Protein AF-0000000083254085 (afdb_homodimer)

Foldseek 3Di:
DLLLLLLVQAVHWDWLVRSVVVCVVPLVVQDDDDSVRSVVSVVVCVVVQQKDWDWDQDPNDIITTMHGDPNVVVVNLVLLQDAADLPSLRSSLVSSVVSLVVDPDLVSSLNSLVSSLVSLVVVLVVLVVVLVVLVPDDDDPVCPVVSVVVSVVSVVVNVVSVVVNVVSVVVSVVSVVVVVD/DLLLLQLVQAVHWDWLVRSVVVCVVPLVVQDDDDSVRSVVSVVVCVVVQQKDWDWDQDPNDIITTMHGDPNVVVVNLVLLQDAADLPSLRSSLVSSVVSLVVDPDLVSSLNSLVSSLVSLVVVLVVLVVVLVVLVPDDDDDVCVVVSVVVSVVSVVVNVVSVVVNVVSVVVSVVSVVVVVD

Solvent-accessible surface area (backbone atoms only — not comparable to full-atom values): 19563 Å² total; per-residue (Å²): 108,54,60,58,52,48,52,50,25,70,75,40,68,33,32,71,67,51,47,54,50,50,35,66,74,55,44,46,80,58,43,88,78,50,72,69,56,51,52,51,36,53,51,51,34,41,75,71,49,23,33,47,70,45,81,41,78,52,94,87,36,82,39,54,38,31,33,58,32,73,58,26,49,51,50,44,57,50,56,56,68,47,82,74,55,85,71,65,43,67,42,51,48,46,51,46,41,35,48,42,34,75,54,74,58,68,66,57,48,47,52,39,49,50,46,44,42,50,50,43,47,52,53,38,52,54,52,51,53,50,53,57,55,52,72,68,53,85,67,58,78,94,40,41,50,33,50,51,26,41,51,48,40,49,50,48,53,50,49,54,36,49,49,51,35,53,54,51,50,49,52,48,51,52,54,57,51,61,72,71,105,107,56,59,59,52,48,51,49,24,70,77,39,68,32,32,73,68,52,46,54,52,50,35,66,73,54,43,45,81,61,44,88,79,51,71,68,56,52,52,52,34,52,51,50,34,41,75,71,49,23,33,46,68,45,82,39,76,53,94,88,35,80,39,54,38,31,33,59,32,73,57,26,50,52,50,44,58,50,56,57,68,49,81,74,56,87,70,65,41,67,40,51,46,47,52,46,42,35,49,42,33,74,55,77,58,68,66,57,48,47,52,37,49,50,46,45,39,49,49,42,48,52,52,39,50,54,50,51,54,50,52,58,55,53,73,67,53,84,66,58,78,94,39,40,49,32,49,51,25,39,50,49,41,49,51,49,53,49,50,54,36,49,49,51,36,52,51,52,51,50,52,47,51,52,55,57,50,58,69,72,98

Structure (mmCIF, N/CA/C/O backbone):
data_AF-0000000083254085-model_v1
#
loop_
_entity.id
_entity.type
_entity.pdbx_description
1 polymer 'DNA-binding PadR family transcriptional regulator'
#
loop_
_atom_site.group_PDB
_atom_site.id
_atom_site.type_symbol
_atom_site.label_atom_id
_atom_site.label_alt_id
_atom_site.label_comp_id
_atom_site.label_asym_id
_atom_site.label_entity_id
_atom_site.label_seq_id
_atom_site.pdbx_PDB_ins_code
_atom_site.Cartn_x
_atom_site.Cartn_y
_atom_site.Cartn_z
_atom_site.occupancy
_atom_site.B_iso_or_equiv
_atom_site.auth_seq_id
_atom_site.auth_comp_id
_atom_site.auth_asym_id
_atom_site.auth_atom_id
_atom_site.pdbx_PDB_model_num
ATOM 1 N N . MET A 1 1 ? 1.037 -4.504 -13.227 1 82.19 1 MET A N 1
ATOM 2 C CA . MET A 1 1 ? -0.196 -5.203 -13.57 1 82.19 1 MET A CA 1
ATOM 3 C C . MET A 1 1 ? 0.065 -6.285 -14.617 1 82.19 1 MET A C 1
ATOM 5 O O . MET A 1 1 ? -0.365 -7.43 -14.461 1 82.19 1 MET A O 1
ATOM 9 N N . GLU A 1 2 ? 0.892 -5.938 -15.594 1 92.06 2 GLU A N 1
ATOM 10 C CA . GLU A 1 2 ? 1.093 -6.852 -16.719 1 92.06 2 GLU A CA 1
ATOM 11 C C . GLU A 1 2 ? 1.749 -8.148 -16.266 1 92.06 2 GLU A C 1
ATOM 13 O O . GLU A 1 2 ? 1.356 -9.234 -16.688 1 92.06 2 GLU A O 1
ATOM 18 N N . PHE A 1 3 ? 2.664 -8.008 -15.43 1 93.38 3 PHE A N 1
ATOM 19 C CA . PHE A 1 3 ? 3.414 -9.195 -15.031 1 93.38 3 PHE A CA 1
ATOM 20 C C . PHE A 1 3 ? 2.611 -10.039 -14.055 1 93.38 3 PHE A C 1
ATOM 22 O O . PHE A 1 3 ? 2.777 -11.266 -14 1 93.38 3 PHE A O 1
ATOM 29 N N . VAL A 1 4 ? 1.756 -9.414 -13.344 1 94.06 4 VAL A N 1
ATOM 30 C CA . VAL A 1 4 ? 0.851 -10.172 -12.492 1 94.06 4 VAL A CA 1
ATOM 31 C C . VAL A 1 4 ? -0.142 -10.945 -13.352 1 94.06 4 VAL A C 1
ATOM 33 O O . VAL A 1 4 ? -0.417 -12.125 -13.094 1 94.06 4 VAL A O 1
ATOM 36 N N . VAL A 1 5 ? -0.592 -10.281 -14.328 1 94.81 5 VAL A N 1
ATOM 37 C CA . VAL A 1 5 ? -1.488 -10.945 -15.273 1 94.81 5 VAL A CA 1
ATOM 38 C C . VAL A 1 5 ? -0.772 -12.133 -15.922 1 94.81 5 VAL A C 1
ATOM 40 O O . VAL A 1 5 ? -1.321 -13.234 -15.992 1 94.81 5 VAL A O 1
ATOM 43 N N . LEU A 1 6 ? 0.424 -11.906 -16.391 1 96.38 6 LEU A N 1
ATOM 44 C CA . LEU A 1 6 ? 1.208 -12.969 -17 1 96.38 6 LEU A CA 1
ATOM 45 C C . LEU A 1 6 ? 1.412 -14.133 -16.031 1 96.38 6 LEU A C 1
ATOM 47 O O . LEU A 1 6 ? 1.309 -15.297 -16.422 1 96.38 6 LEU A O 1
ATOM 51 N N . GLY A 1 7 ? 1.739 -13.773 -14.805 1 95.19 7 GLY A N 1
ATOM 52 C CA . GLY A 1 7 ? 1.914 -14.805 -13.797 1 95.19 7 GLY A CA 1
ATOM 53 C C . GLY A 1 7 ? 0.688 -15.68 -13.625 1 95.19 7 GLY A C 1
ATOM 54 O O . GLY A 1 7 ? 0.802 -16.906 -13.539 1 95.19 7 GLY A O 1
ATOM 55 N N . LEU A 1 8 ? -0.467 -15.086 -13.625 1 93.44 8 LEU A N 1
ATOM 56 C CA . LEU A 1 8 ? -1.711 -15.836 -13.484 1 93.44 8 LEU A CA 1
ATOM 57 C C . LEU A 1 8 ? -1.943 -16.734 -14.703 1 93.44 8 LEU A C 1
ATOM 59 O O . LEU A 1 8 ? -2.373 -17.875 -14.562 1 93.44 8 LEU A O 1
ATOM 63 N N . LEU A 1 9 ? -1.611 -16.203 -15.828 1 95.38 9 LEU A N 1
ATOM 64 C CA . LEU A 1 9 ? -1.829 -16.953 -17.062 1 95.38 9 LEU A CA 1
ATOM 65 C C . LEU A 1 9 ? -0.849 -18.125 -17.172 1 95.38 9 LEU A C 1
ATOM 67 O O . LEU A 1 9 ? -1.126 -19.109 -17.844 1 95.38 9 LEU A O 1
ATOM 71 N N . LEU A 1 10 ? 0.321 -17.984 -16.578 1 94.25 10 LEU A N 1
ATOM 72 C CA . LEU A 1 10 ? 1.295 -19.062 -16.547 1 94.25 10 LEU A CA 1
ATOM 73 C C . LEU A 1 10 ? 0.802 -20.219 -15.68 1 94.25 10 LEU A C 1
ATOM 75 O O . LEU A 1 10 ? 1.103 -21.375 -15.953 1 94.25 10 LEU A O 1
ATOM 79 N N . LEU A 1 11 ? 0.063 -19.859 -14.68 1 90.81 11 LEU A N 1
ATOM 80 C CA . LEU A 1 11 ? -0.508 -20.891 -13.812 1 90.81 11 LEU A CA 1
ATOM 81 C C . LEU A 1 11 ? -1.648 -21.625 -14.516 1 90.81 11 LEU A C 1
ATOM 83 O O . LEU A 1 11 ? -1.761 -22.844 -14.422 1 90.81 11 LEU A O 1
ATOM 87 N N . LYS A 1 12 ? -2.439 -20.844 -15.125 1 91.31 12 LYS A N 1
ATOM 88 C CA . LYS A 1 12 ? -3.588 -21.375 -15.859 1 91.31 12 LYS A CA 1
ATOM 89 C C . LYS A 1 12 ? -4.129 -20.344 -16.844 1 91.31 12 LYS A C 1
ATOM 91 O O . LYS A 1 12 ? -4.145 -19.141 -16.562 1 91.31 12 LYS A O 1
ATOM 96 N N . SER A 1 13 ? -4.57 -20.906 -17.953 1 93.88 13 SER A N 1
ATOM 97 C CA . SER A 1 13 ? -5.27 -20.031 -18.891 1 93.88 13 SER A CA 1
ATOM 98 C C . SER A 1 13 ? -6.555 -19.484 -18.281 1 93.88 13 SER A C 1
ATOM 100 O O . SER A 1 13 ? -7.273 -20.203 -17.578 1 93.88 13 SER A O 1
ATOM 102 N N . HIS A 1 14 ? -6.801 -18.203 -18.547 1 93.88 14 HIS A N 1
ATOM 103 C CA . HIS A 1 14 ? -7.945 -17.547 -17.938 1 93.88 14 HIS A CA 1
ATOM 104 C C . HIS A 1 14 ? -8.711 -16.703 -18.969 1 93.88 14 HIS A C 1
ATOM 106 O O . HIS A 1 14 ? -8.109 -16.156 -19.891 1 93.88 14 HIS A O 1
ATOM 112 N N . THR A 1 15 ? -10.016 -16.703 -18.766 1 93.69 15 THR A N 1
ATOM 113 C CA . THR A 1 15 ? -10.789 -15.625 -19.375 1 93.69 15 THR A CA 1
ATOM 114 C C . THR A 1 15 ? -10.609 -14.328 -18.578 1 93.69 15 THR A C 1
ATOM 116 O O . THR A 1 15 ? -10.016 -14.336 -17.5 1 93.69 15 THR A O 1
ATOM 119 N N . LEU A 1 16 ? -11.086 -13.234 -19.234 1 91.75 16 LEU A N 1
ATOM 120 C CA . LEU A 1 16 ? -11.086 -11.969 -18.5 1 91.75 16 LEU A CA 1
ATOM 121 C C . LEU A 1 16 ? -11.82 -12.109 -17.172 1 91.75 16 LEU A C 1
ATOM 123 O O . LEU A 1 16 ? -11.352 -11.609 -16.156 1 91.75 16 LEU A O 1
ATOM 127 N N . TYR A 1 17 ? -12.898 -12.828 -17.156 1 90 17 TYR A N 1
ATOM 128 C CA . TYR A 1 17 ? -13.695 -13.031 -15.961 1 90 17 TYR A CA 1
ATOM 129 C C . TYR A 1 17 ? -12.922 -13.836 -14.922 1 90 17 TYR A C 1
ATOM 131 O O . TYR A 1 17 ? -12.945 -13.508 -13.727 1 90 17 TYR A O 1
ATOM 139 N N . GLU A 1 18 ? -12.305 -14.789 -15.32 1 90.62 18 GLU A N 1
ATOM 140 C CA . GLU A 1 18 ? -11.531 -15.641 -14.414 1 90.62 18 GLU A CA 1
ATOM 141 C C . GLU A 1 18 ? -10.344 -14.883 -13.828 1 90.62 18 GLU A C 1
ATOM 143 O O . GLU A 1 18 ? -9.984 -15.078 -12.664 1 90.62 18 GLU A O 1
ATOM 148 N N . LEU A 1 19 ? -9.719 -14.078 -14.68 1 91.62 19 LEU A N 1
ATOM 149 C CA . LEU A 1 19 ? -8.633 -13.234 -14.18 1 91.62 19 LEU A CA 1
ATOM 150 C C . LEU A 1 19 ? -9.125 -12.312 -13.07 1 91.62 19 LEU A C 1
ATOM 152 O O . LEU A 1 19 ? -8.477 -12.188 -12.031 1 91.62 19 LEU A O 1
ATOM 156 N N . LYS A 1 20 ? -10.227 -11.711 -13.281 1 89.56 20 LYS A N 1
ATOM 157 C CA . LYS A 1 20 ? -10.797 -10.805 -12.281 1 89.56 20 LYS A CA 1
ATOM 158 C C . LYS A 1 20 ? -11.062 -11.539 -10.969 1 89.56 20 LYS A C 1
ATOM 160 O O . LYS A 1 20 ? -10.781 -11.008 -9.891 1 89.56 20 LYS A O 1
ATOM 165 N N . ARG A 1 21 ? -11.562 -12.695 -11.047 1 87.31 21 ARG A N 1
ATOM 166 C CA . ARG A 1 21 ? -11.844 -13.5 -9.867 1 87.31 21 ARG A CA 1
ATOM 167 C C . ARG A 1 21 ? -10.562 -13.852 -9.125 1 87.31 21 ARG A C 1
ATOM 169 O O . ARG A 1 21 ? -10.516 -13.805 -7.895 1 87.31 21 ARG A O 1
ATOM 176 N N . SER A 1 22 ? -9.617 -14.25 -9.93 1 85.56 22 SER A N 1
ATOM 177 C CA . SER A 1 22 ? -8.336 -14.594 -9.328 1 85.56 22 SER A CA 1
ATOM 178 C C . SER A 1 22 ? -7.727 -13.398 -8.602 1 85.56 22 SER A C 1
ATOM 180 O O . SER A 1 22 ? -7.141 -13.555 -7.523 1 85.56 22 SER A O 1
ATOM 182 N N . PHE A 1 23 ? -7.84 -12.227 -9.156 1 86.5 23 PHE A N 1
ATOM 183 C CA . PHE A 1 23 ? -7.348 -11.016 -8.508 1 86.5 23 PHE A CA 1
ATOM 184 C C . PHE A 1 23 ? -8.086 -10.773 -7.195 1 86.5 23 PHE A C 1
ATOM 186 O O . PHE A 1 23 ? -7.465 -10.461 -6.176 1 86.5 23 PHE A O 1
ATOM 193 N N . GLN A 1 24 ? -9.297 -10.945 -7.168 1 80.94 24 GLN A N 1
ATOM 194 C CA . GLN A 1 24 ? -10.125 -10.68 -5.992 1 80.94 24 GLN A CA 1
ATOM 195 C C . GLN A 1 24 ? -9.82 -11.672 -4.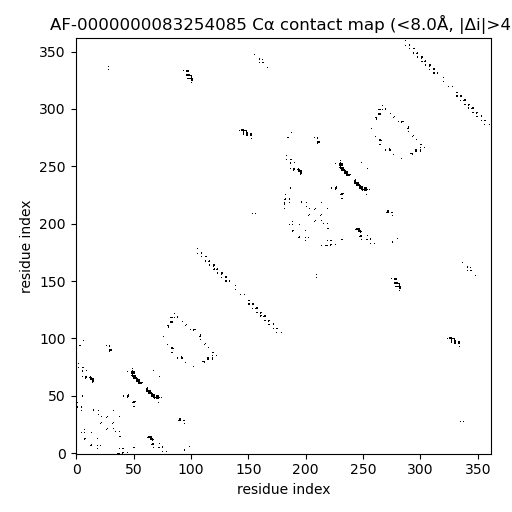871 1 80.94 24 GLN A C 1
ATOM 197 O O . GLN A 1 24 ? -9.875 -11.312 -3.691 1 80.94 24 GLN A O 1
ATOM 202 N N . LEU A 1 25 ? -9.477 -12.898 -5.207 1 75.44 25 LEU A N 1
ATOM 203 C CA . LEU A 1 25 ? -9.328 -13.969 -4.227 1 75.44 25 LEU A CA 1
ATOM 204 C C . LEU A 1 25 ? -7.93 -13.945 -3.609 1 75.44 25 LEU A C 1
ATOM 206 O O . LEU A 1 25 ? -7.75 -14.352 -2.461 1 75.44 25 LEU A O 1
ATOM 210 N N . GLY A 1 26 ? -7.031 -13.445 -4.32 1 73.88 26 GLY A N 1
ATOM 211 C CA . GLY A 1 26 ? -5.688 -13.562 -3.781 1 73.88 26 GLY A CA 1
ATOM 212 C C . GLY A 1 26 ? -4.863 -12.297 -3.961 1 73.88 26 GLY A C 1
ATOM 213 O O . GLY A 1 26 ? -4.32 -11.758 -2.992 1 73.88 26 GLY A O 1
ATOM 214 N N . ILE A 1 27 ? -4.93 -11.852 -5.098 1 76.62 27 ILE A N 1
ATOM 215 C CA . ILE A 1 27 ? -4.016 -10.781 -5.496 1 76.62 27 ILE A CA 1
ATOM 216 C C . ILE A 1 27 ? -4.449 -9.469 -4.855 1 76.62 27 ILE A C 1
ATOM 218 O O . ILE A 1 27 ? -3.617 -8.594 -4.586 1 76.62 27 ILE A O 1
ATOM 222 N N . ALA A 1 28 ? -5.637 -9.383 -4.523 1 76.06 28 ALA A N 1
ATOM 223 C CA . ALA A 1 28 ? -6.195 -8.148 -3.98 1 76.06 28 ALA A CA 1
ATOM 224 C C . ALA A 1 28 ? -5.551 -7.793 -2.645 1 76.06 28 ALA A C 1
ATOM 226 O O . ALA A 1 28 ? -5.641 -6.652 -2.186 1 76.06 28 ALA A O 1
ATOM 227 N N . LEU A 1 29 ? -4.871 -8.75 -2.094 1 72.56 29 LEU A N 1
ATOM 228 C CA . LEU A 1 29 ? -4.18 -8.539 -0.827 1 72.56 29 LEU A CA 1
ATOM 229 C C . LEU A 1 29 ? -3.104 -7.469 -0.967 1 72.56 29 LEU A C 1
ATOM 231 O O . LEU A 1 29 ? -2.756 -6.801 0.01 1 72.56 29 LEU A O 1
ATOM 235 N N . PHE A 1 30 ? -2.658 -7.301 -2.232 1 79.19 30 PHE A N 1
ATOM 236 C CA . PHE A 1 30 ? -1.505 -6.418 -2.359 1 79.19 30 PHE A CA 1
ATOM 237 C C . PHE A 1 30 ? -1.609 -5.57 -3.621 1 79.19 30 PHE A C 1
ATOM 239 O O . PHE A 1 30 ? -0.788 -4.68 -3.846 1 79.19 30 PHE A O 1
ATOM 246 N N . TYR A 1 31 ? -2.543 -5.898 -4.395 1 76 31 TYR A N 1
ATOM 247 C CA . TYR A 1 31 ? -2.682 -5.172 -5.652 1 76 31 TYR A CA 1
ATOM 248 C C . TYR A 1 31 ? -4.145 -4.84 -5.934 1 76 31 TYR A C 1
ATOM 250 O O . TYR A 1 31 ? -4.984 -5.738 -6.023 1 76 31 TYR A O 1
ATOM 258 N N . SER A 1 32 ? -4.391 -3.566 -5.984 1 76.69 32 SER A N 1
ATOM 259 C CA . SER A 1 32 ? -5.738 -3.15 -6.359 1 76.69 32 SER A CA 1
ATOM 260 C C . SER A 1 32 ? -5.891 -3.062 -7.875 1 76.69 32 SER A C 1
ATOM 262 O O . SER A 1 32 ? -4.988 -2.588 -8.562 1 76.69 32 SER A O 1
ATOM 264 N N . VAL A 1 33 ? -6.945 -3.648 -8.367 1 79.56 33 VAL A N 1
ATOM 265 C CA . VAL A 1 33 ? -7.102 -3.67 -9.812 1 79.56 33 VAL A CA 1
ATOM 266 C C . VAL A 1 33 ? -8.539 -3.32 -10.188 1 79.56 33 VAL A C 1
ATOM 268 O O . VAL A 1 33 ? -9.477 -3.686 -9.469 1 79.56 33 VAL A O 1
ATOM 271 N N . SER A 1 34 ? -8.625 -2.508 -11.133 1 78.75 34 SER A N 1
ATOM 272 C CA . SER A 1 34 ? -9.938 -2.25 -11.727 1 78.75 34 SER A CA 1
ATOM 273 C C . SER A 1 34 ? -10.141 -3.07 -12.992 1 78.75 34 SER A C 1
ATOM 275 O O . SER A 1 34 ? -9.18 -3.572 -13.578 1 78.75 34 SER A O 1
ATOM 277 N N . ASN A 1 35 ? -11.422 -3.178 -13.406 1 82.88 35 ASN A N 1
ATOM 278 C CA . ASN A 1 35 ? -11.734 -3.854 -14.664 1 82.88 35 ASN A CA 1
ATOM 279 C C . ASN A 1 35 ? -11.031 -3.195 -15.844 1 82.88 35 ASN A C 1
ATOM 281 O O . ASN A 1 35 ? -10.438 -3.881 -16.688 1 82.88 35 ASN A O 1
ATOM 285 N N . GLY A 1 36 ? -11.109 -1.955 -15.859 1 87.19 36 GLY A N 1
ATOM 286 C CA . GLY A 1 36 ? -10.469 -1.223 -16.938 1 87.19 36 GLY A CA 1
ATOM 287 C C . GLY A 1 36 ? -8.969 -1.448 -17 1 87.19 36 GLY A C 1
ATOM 288 O O . GLY A 1 36 ? -8.406 -1.617 -18.078 1 87.19 36 GLY A O 1
ATOM 289 N N . SER A 1 37 ? -8.367 -1.581 -15.891 1 88.62 37 SER A N 1
ATOM 290 C CA . SER A 1 37 ? -6.926 -1.78 -15.852 1 88.62 37 SER A CA 1
ATOM 291 C C . SER A 1 37 ? -6.547 -3.184 -16.312 1 88.62 37 SER A C 1
ATOM 293 O O . SER A 1 37 ? -5.523 -3.371 -16.984 1 88.62 37 SER A O 1
ATOM 295 N N . LEU A 1 38 ? -7.359 -4.125 -16.031 1 91.94 38 LEU A N 1
ATOM 296 C CA . LEU A 1 38 ? -7.117 -5.496 -16.469 1 91.94 38 LEU A CA 1
ATOM 297 C C . LEU A 1 38 ? -7.25 -5.625 -17.984 1 91.94 38 LEU A C 1
ATOM 299 O O . LEU A 1 38 ? -6.426 -6.273 -18.625 1 91.94 38 LEU A O 1
ATOM 303 N N . GLN A 1 39 ? -8.281 -4.988 -18.469 1 93.75 39 GLN A N 1
ATOM 304 C CA . GLN A 1 39 ? -8.5 -5 -19.906 1 93.75 39 GLN A CA 1
ATOM 305 C C . GLN A 1 39 ? -7.34 -4.324 -20.641 1 93.75 39 GLN A C 1
ATOM 307 O O . GLN A 1 39 ? -6.879 -4.816 -21.672 1 93.75 39 GLN A O 1
ATOM 312 N N . ALA A 1 40 ? -6.949 -3.262 -20.156 1 94.69 40 ALA A N 1
ATOM 313 C CA . ALA A 1 40 ? -5.828 -2.537 -20.75 1 94.69 40 ALA A CA 1
ATOM 314 C C . ALA A 1 40 ? -4.559 -3.381 -20.734 1 94.69 40 ALA A C 1
ATOM 316 O O . ALA A 1 40 ? -3.797 -3.391 -21.703 1 94.69 40 ALA A O 1
ATOM 317 N N . ALA A 1 41 ? -4.332 -4.035 -19.688 1 94.94 41 ALA A N 1
ATOM 318 C CA . ALA A 1 41 ? -3.158 -4.898 -19.562 1 94.94 41 ALA A CA 1
ATOM 319 C C . ALA A 1 41 ? -3.203 -6.035 -20.578 1 94.94 41 ALA A C 1
ATOM 321 O O . ALA A 1 41 ? -2.197 -6.336 -21.219 1 94.94 41 ALA A O 1
ATOM 322 N N . LEU A 1 42 ? -4.344 -6.637 -20.703 1 95.81 42 LEU A N 1
ATOM 323 C CA . LEU A 1 42 ? -4.504 -7.727 -21.672 1 95.81 42 LEU A CA 1
ATOM 324 C C . LEU A 1 42 ? -4.273 -7.23 -23.094 1 95.81 42 LEU A C 1
ATOM 326 O O . LEU A 1 42 ? -3.588 -7.891 -23.875 1 95.81 42 LEU A O 1
ATOM 330 N N . LYS A 1 43 ? -4.848 -6.125 -23.359 1 96.25 43 LYS A N 1
ATOM 331 C CA . LYS A 1 43 ? -4.672 -5.547 -24.688 1 96.25 43 LYS A CA 1
ATOM 332 C C . LYS A 1 43 ? -3.205 -5.246 -24.969 1 96.25 43 LYS A C 1
ATOM 334 O O . LYS A 1 43 ? -2.707 -5.516 -26.062 1 96.25 43 LYS A O 1
ATOM 339 N N . LYS A 1 44 ? -2.555 -4.664 -24.031 1 97.5 44 LYS A N 1
ATOM 340 C CA . LYS A 1 44 ? -1.137 -4.352 -24.188 1 97.5 44 LYS A CA 1
ATOM 341 C C . LYS A 1 44 ? -0.313 -5.617 -24.391 1 97.5 44 LYS A C 1
ATOM 343 O O . LYS A 1 44 ? 0.532 -5.672 -25.297 1 97.5 44 LYS A O 1
ATOM 348 N N . LEU A 1 45 ? -0.522 -6.578 -23.609 1 97.81 45 LEU A N 1
ATOM 349 C CA . LEU A 1 45 ? 0.207 -7.84 -23.703 1 97.81 45 LEU A CA 1
ATOM 350 C C . LEU A 1 45 ? -0.041 -8.516 -25.047 1 97.81 45 LEU A C 1
ATOM 352 O O . LEU A 1 45 ? 0.866 -9.125 -25.609 1 97.81 45 LEU A O 1
ATOM 356 N N . GLU A 1 46 ? -1.27 -8.422 -25.453 1 97 46 GLU A N 1
ATOM 357 C CA . GLU A 1 46 ? -1.603 -8.961 -26.766 1 97 46 GLU A CA 1
ATOM 358 C C . GLU A 1 46 ? -0.851 -8.234 -27.875 1 97 46 GLU A C 1
ATOM 360 O O . GLU A 1 46 ? -0.283 -8.867 -28.766 1 97 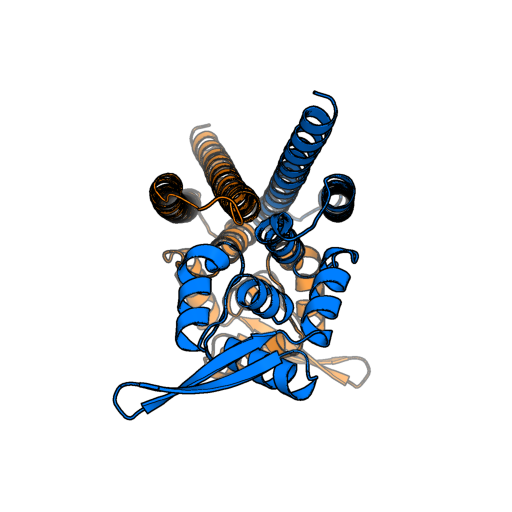46 GLU A O 1
ATOM 365 N N . ARG A 1 47 ? -0.88 -6.969 -27.812 1 97.44 47 ARG A N 1
ATOM 366 C CA . ARG A 1 47 ? -0.195 -6.145 -28.797 1 97.44 47 ARG A CA 1
ATOM 367 C C . ARG A 1 47 ? 1.298 -6.457 -28.828 1 97.44 47 ARG A C 1
ATOM 369 O O . ARG A 1 47 ? 1.919 -6.434 -29.891 1 97.44 47 ARG A O 1
ATOM 376 N N . GLU A 1 48 ? 1.859 -6.766 -27.719 1 97.56 48 GLU A N 1
ATOM 377 C CA . GLU A 1 48 ? 3.289 -7.027 -27.594 1 97.56 48 GLU A CA 1
ATOM 378 C C . GLU A 1 48 ? 3.617 -8.484 -27.922 1 97.56 48 GLU A C 1
ATOM 380 O O . GLU A 1 48 ? 4.785 -8.875 -27.938 1 97.56 48 GLU A O 1
ATOM 385 N N . GLY A 1 49 ? 2.578 -9.25 -28.141 1 97.88 49 GLY A N 1
ATOM 386 C CA . GLY A 1 49 ? 2.76 -10.648 -28.5 1 97.88 49 GLY A CA 1
ATOM 387 C C . GLY A 1 49 ? 3.078 -11.531 -27.297 1 97.88 49 GLY A C 1
ATOM 388 O O . GLY A 1 49 ? 3.562 -12.656 -27.469 1 97.88 49 GLY A O 1
ATOM 389 N N . ALA A 1 50 ? 2.826 -11.062 -26.125 1 98.44 50 ALA A N 1
ATOM 390 C CA . ALA A 1 50 ? 3.174 -11.781 -24.906 1 98.44 50 ALA A CA 1
ATOM 391 C C . ALA A 1 50 ? 2.08 -12.781 -24.531 1 98.44 50 ALA A C 1
ATOM 393 O O . ALA A 1 50 ? 2.322 -13.711 -23.766 1 98.44 50 ALA A O 1
ATOM 394 N N . ILE A 1 51 ? 0.89 -12.516 -25.078 1 98.44 51 ILE A N 1
ATOM 395 C CA . ILE A 1 51 ? -0.193 -13.461 -24.828 1 98.44 51 ILE A CA 1
ATOM 396 C C . ILE A 1 51 ? -0.949 -13.719 -26.141 1 98.44 51 ILE A C 1
ATOM 398 O O . ILE A 1 51 ? -0.827 -12.953 -27.094 1 98.44 51 ILE A O 1
ATOM 402 N N . GLY A 1 52 ? -1.625 -14.867 -26.141 1 97.31 52 GLY A N 1
ATOM 403 C CA . GLY A 1 52 ? -2.625 -15.211 -27.141 1 97.31 52 GLY A CA 1
ATOM 404 C C . GLY A 1 52 ? -3.947 -15.648 -26.531 1 97.31 52 GLY A C 1
ATOM 405 O O . GLY A 1 52 ? -4.109 -15.633 -25.312 1 97.31 52 GLY A O 1
ATOM 406 N N . TYR A 1 53 ? -4.91 -15.781 -27.438 1 96.06 53 TYR A N 1
ATOM 407 C CA . TYR A 1 53 ? -6.18 -16.25 -26.891 1 96.06 53 TYR A CA 1
ATOM 408 C C . TYR A 1 53 ? -6.867 -17.203 -27.844 1 96.06 53 TYR A C 1
ATOM 410 O O . TYR A 1 53 ? -6.539 -17.25 -29.031 1 96.06 53 TYR A O 1
ATOM 418 N N . GLU A 1 54 ? -7.637 -18.109 -27.266 1 94.75 54 GLU A N 1
ATOM 419 C CA . GLU A 1 54 ? -8.562 -18.953 -28.016 1 94.75 54 GLU A CA 1
ATOM 420 C C . GLU A 1 54 ? -10.016 -18.547 -27.75 1 94.75 54 GLU A C 1
ATOM 422 O O . GLU A 1 54 ? -10.367 -18.188 -26.609 1 94.75 54 GLU A O 1
ATOM 427 N N . GLU A 1 55 ? -10.734 -18.516 -28.797 1 92.62 55 GLU A N 1
ATOM 428 C CA . GLU A 1 55 ? -12.148 -18.188 -28.641 1 92.62 55 GLU A CA 1
ATOM 429 C C . GLU A 1 55 ? -12.984 -19.438 -28.375 1 92.62 55 GLU A C 1
ATOM 431 O O . GLU A 1 55 ? -12.773 -20.469 -29.016 1 92.62 55 GLU A O 1
ATOM 436 N N . ARG A 1 56 ? -13.719 -19.297 -27.328 1 88 56 ARG A N 1
ATOM 437 C CA . ARG A 1 56 ? -14.641 -20.375 -27 1 88 56 ARG A CA 1
ATOM 438 C C . ARG A 1 56 ? -16.062 -19.844 -26.875 1 88 56 ARG A C 1
ATOM 440 O O . ARG A 1 56 ? -16.297 -18.75 -26.344 1 88 56 ARG A O 1
ATOM 447 N N . VAL A 1 57 ? -16.984 -20.562 -27.516 1 85.12 57 VAL A N 1
ATOM 448 C CA . VAL A 1 57 ? -18.375 -20.172 -27.406 1 85.12 57 VAL A CA 1
ATOM 449 C C . VAL A 1 57 ? -19.016 -20.891 -26.219 1 85.12 57 VAL A C 1
ATOM 451 O O . VAL A 1 57 ? -18.969 -22.125 -26.125 1 85.12 57 VAL A O 1
ATOM 454 N N . GLU A 1 58 ? -19.312 -20.156 -25.234 1 79.31 58 GLU A N 1
ATOM 455 C CA . GLU A 1 58 ? -20.031 -20.703 -24.094 1 79.31 58 GLU A CA 1
ATOM 456 C C . GLU A 1 58 ? -21.359 -20 -23.891 1 79.31 58 GLU A C 1
ATOM 458 O O . GLU A 1 58 ? -21.406 -18.781 -23.719 1 79.31 58 GLU A O 1
ATOM 463 N N . ASN A 1 59 ? -22.391 -20.797 -23.891 1 84.75 59 ASN A N 1
ATOM 464 C CA . ASN A 1 59 ? -23.75 -20.297 -23.75 1 84.75 59 ASN A CA 1
ATOM 465 C C . ASN A 1 59 ? -24.047 -19.172 -24.734 1 84.75 59 ASN A C 1
ATOM 467 O O . ASN A 1 59 ? -24.625 -18.141 -24.359 1 84.75 59 ASN A O 1
ATOM 471 N N . GLY A 1 60 ? -23.578 -19.281 -25.953 1 80 60 GLY A N 1
ATOM 472 C CA . GLY A 1 60 ? -23.859 -18.328 -27 1 80 60 GLY A CA 1
ATOM 473 C C . GLY A 1 60 ? -22.984 -17.094 -26.938 1 80 60 GLY A C 1
ATOM 474 O O . GLY A 1 60 ? -23.094 -16.188 -27.766 1 80 60 GLY A O 1
ATOM 475 N N . ARG A 1 61 ? -22.25 -17.031 -25.969 1 83.75 61 ARG A N 1
ATOM 476 C CA . ARG A 1 61 ? -21.359 -15.891 -25.828 1 83.75 61 ARG A CA 1
ATOM 477 C C . ARG A 1 61 ? -19.906 -16.297 -26.109 1 83.75 61 ARG A C 1
ATOM 479 O O . ARG A 1 61 ? -19.469 -17.359 -25.688 1 83.75 61 ARG A O 1
ATOM 486 N N . ASN A 1 62 ? -19.375 -15.445 -26.891 1 86.31 62 ASN A N 1
ATOM 487 C CA . ASN A 1 62 ? -17.969 -15.672 -27.188 1 86.31 62 ASN A CA 1
ATOM 488 C C . ASN A 1 62 ? -17.062 -15.242 -26.031 1 86.31 62 ASN A C 1
ATOM 490 O O . ASN A 1 62 ? -17.188 -14.125 -25.531 1 86.31 62 ASN A O 1
ATOM 494 N N . LYS A 1 63 ? -16.234 -16.234 -25.594 1 90.56 63 LYS A N 1
ATOM 495 C CA . LYS A 1 63 ? -15.266 -15.945 -24.531 1 90.56 63 LYS A CA 1
ATOM 496 C C . LYS A 1 63 ? -13.836 -16.156 -25.031 1 90.56 63 LYS A C 1
ATOM 498 O O . LYS A 1 63 ? -13.562 -17.078 -25.781 1 90.56 63 LYS A O 1
ATOM 503 N N . LYS A 1 64 ? -13.055 -15.242 -24.688 1 94.25 64 LYS A N 1
ATOM 504 C CA . LYS A 1 64 ? -11.633 -15.383 -25 1 94.25 64 LYS A CA 1
ATOM 505 C C . LYS A 1 64 ? -10.867 -15.984 -23.828 1 94.25 64 LYS A C 1
ATOM 507 O O . LYS A 1 64 ? -10.969 -15.5 -22.703 1 94.25 64 LYS A O 1
ATOM 512 N N . VAL A 1 65 ? -10.234 -17.094 -24.125 1 96.5 65 VAL A N 1
ATOM 513 C CA . VAL A 1 65 ? -9.367 -17.719 -23.125 1 96.5 65 VAL A CA 1
ATOM 514 C C . VAL A 1 65 ? -7.906 -17.375 -23.422 1 96.5 65 VAL A C 1
ATOM 516 O O . VAL A 1 65 ? -7.344 -17.844 -24.422 1 96.5 65 VAL A O 1
ATOM 519 N N . TYR A 1 66 ? -7.289 -16.641 -22.531 1 97.62 66 TYR A N 1
ATOM 520 C CA . TYR A 1 66 ? -5.945 -16.109 -22.734 1 97.62 66 TYR A CA 1
ATOM 521 C C . TYR A 1 66 ? -4.891 -17.062 -22.203 1 97.62 66 TYR A C 1
ATOM 523 O O . TYR A 1 66 ? -5.102 -17.719 -21.172 1 97.62 66 TYR A O 1
ATOM 531 N N . SER A 1 67 ? -3.789 -17.109 -22.906 1 97.62 67 SER A N 1
ATOM 532 C CA . SER A 1 67 ? -2.613 -17.859 -22.484 1 97.62 67 SER A CA 1
ATOM 533 C C . SER A 1 67 ? -1.327 -17.141 -22.875 1 97.62 67 SER A C 1
ATOM 535 O O . SER A 1 67 ? -1.297 -16.406 -23.859 1 97.62 67 SER A O 1
ATOM 537 N N . PRO A 1 68 ? -0.293 -17.359 -22.094 1 97.69 68 PRO A N 1
ATOM 538 C CA . PRO A 1 68 ? 0.97 -16.719 -22.453 1 97.69 68 PRO A CA 1
ATOM 539 C C . PRO A 1 68 ? 1.653 -17.375 -23.641 1 97.69 68 PRO A C 1
ATOM 541 O O . PRO A 1 68 ? 1.493 -18.562 -23.875 1 97.69 68 PRO A O 1
ATOM 544 N N . THR A 1 69 ? 2.357 -16.594 -24.406 1 98.06 69 THR A N 1
ATOM 545 C CA . THR A 1 69 ? 3.262 -17.109 -25.422 1 98.06 69 THR A CA 1
ATOM 546 C C . THR A 1 69 ? 4.652 -17.344 -24.844 1 98.06 69 THR A C 1
ATOM 548 O O . THR A 1 69 ? 4.887 -17.109 -23.656 1 98.06 69 THR A O 1
ATOM 551 N N . ASN A 1 70 ? 5.582 -17.844 -25.75 1 97.81 70 ASN A N 1
ATOM 552 C CA . ASN A 1 70 ? 6.973 -17.984 -25.328 1 97.81 70 ASN A CA 1
ATOM 553 C C . ASN A 1 70 ? 7.582 -16.641 -24.953 1 97.81 70 ASN A C 1
ATOM 555 O O . ASN A 1 70 ? 8.391 -16.547 -24.031 1 97.81 70 ASN A O 1
ATOM 559 N N . LEU A 1 71 ? 7.16 -15.68 -25.688 1 98.12 71 LEU A N 1
ATOM 560 C CA . LEU A 1 71 ? 7.641 -14.328 -25.406 1 98.12 71 LEU A CA 1
ATOM 561 C C . LEU A 1 71 ? 7.152 -13.859 -24.031 1 98.12 71 LEU A C 1
ATOM 563 O O . LEU A 1 71 ? 7.91 -13.234 -23.281 1 98.12 71 LEU A O 1
ATOM 567 N N . GLY A 1 72 ? 5.891 -14.086 -23.75 1 98.12 72 GLY A N 1
ATOM 568 C CA . GLY A 1 72 ? 5.328 -13.719 -22.453 1 98.12 72 GLY A CA 1
ATOM 569 C C . GLY A 1 72 ? 5.977 -14.445 -21.297 1 98.12 72 GLY A C 1
ATOM 570 O O . GLY A 1 72 ? 6.246 -13.844 -20.25 1 98.12 72 GLY A O 1
ATOM 571 N N . ARG A 1 73 ? 6.227 -15.703 -21.547 1 97.25 73 ARG A N 1
ATOM 572 C CA . ARG A 1 73 ? 6.902 -16.5 -20.516 1 97.25 73 ARG A CA 1
ATOM 573 C C . ARG A 1 73 ? 8.289 -15.93 -20.234 1 97.25 73 ARG A C 1
ATOM 575 O O . ARG A 1 73 ? 8.656 -15.758 -19.062 1 97.25 73 ARG A O 1
ATOM 582 N N . ALA A 1 74 ? 8.977 -15.688 -21.266 1 97.5 74 ALA A N 1
ATOM 583 C CA . ALA A 1 74 ? 10.328 -15.156 -21.125 1 97.5 74 ALA A CA 1
ATOM 584 C C . ALA A 1 74 ? 10.312 -13.797 -20.422 1 97.5 74 ALA A C 1
ATOM 586 O O . ALA A 1 74 ? 11.164 -13.523 -19.562 1 97.5 74 ALA A O 1
ATOM 587 N N . ALA A 1 75 ? 9.398 -12.992 -20.766 1 97.38 75 ALA A N 1
ATOM 588 C CA . ALA A 1 75 ? 9.273 -11.672 -20.156 1 97.38 75 ALA A CA 1
ATOM 589 C C . ALA A 1 75 ? 8.977 -11.773 -18.656 1 97.38 75 ALA A C 1
ATOM 591 O O . ALA A 1 75 ? 9.531 -11.023 -17.859 1 97.38 75 ALA A O 1
ATOM 592 N N . PHE A 1 76 ? 8.133 -12.711 -18.375 1 97.81 76 PHE A N 1
ATOM 593 C CA . PHE A 1 76 ? 7.766 -12.906 -16.969 1 97.81 76 PHE A CA 1
ATOM 594 C C . PHE A 1 76 ? 8.977 -13.336 -16.156 1 97.81 76 PHE A C 1
ATOM 596 O O . PHE A 1 76 ? 9.242 -12.766 -15.094 1 97.81 76 PHE A O 1
ATOM 603 N N . TYR A 1 77 ? 9.648 -14.25 -16.578 1 96.81 77 TYR A N 1
ATOM 604 C CA . TYR A 1 77 ? 10.773 -14.781 -15.82 1 96.81 77 TYR A CA 1
ATOM 605 C C . TYR A 1 77 ? 11.914 -13.766 -15.742 1 96.81 77 TYR A C 1
ATOM 607 O O . TYR A 1 77 ? 12.617 -13.688 -14.734 1 96.81 77 TYR A O 1
ATOM 615 N N . ALA A 1 78 ? 12.055 -13.008 -16.828 1 96.69 78 ALA A N 1
ATOM 616 C CA . ALA A 1 78 ? 13.008 -11.914 -16.766 1 96.69 78 ALA A CA 1
ATOM 617 C C . ALA A 1 78 ? 12.625 -10.898 -15.695 1 96.69 78 ALA A C 1
ATOM 619 O O . ALA A 1 78 ? 13.477 -10.438 -14.938 1 96.69 78 ALA A O 1
ATOM 620 N N . TRP A 1 79 ? 11.383 -10.562 -15.648 1 97.06 79 TRP A N 1
ATOM 621 C CA . TRP A 1 79 ? 10.875 -9.617 -14.656 1 97.06 79 TRP A CA 1
ATOM 622 C C . TRP A 1 79 ? 11.109 -10.133 -13.242 1 97.06 79 TRP A C 1
ATOM 624 O O . TRP A 1 79 ? 11.5 -9.375 -12.352 1 97.06 79 TRP A O 1
ATOM 634 N N . MET A 1 80 ? 10.906 -11.414 -13.023 1 97.06 80 MET A N 1
ATOM 635 C CA . MET A 1 80 ? 11.117 -12.016 -11.711 1 97.06 80 MET A CA 1
ATOM 636 C C . MET A 1 80 ? 12.547 -11.789 -11.227 1 97.06 80 MET A C 1
ATOM 638 O O . MET A 1 80 ? 12.797 -11.68 -10.023 1 97.06 80 MET A O 1
ATOM 642 N N . GLU A 1 81 ? 13.375 -11.656 -12.133 1 95.62 81 GLU A N 1
ATOM 643 C CA . GLU A 1 81 ? 14.789 -11.641 -11.766 1 95.62 81 GLU A CA 1
ATOM 644 C C . GLU A 1 81 ? 15.375 -10.234 -11.867 1 95.62 81 GLU A C 1
ATOM 646 O O . GLU A 1 81 ? 16.594 -10.055 -11.758 1 95.62 81 GLU A O 1
ATOM 651 N N . THR A 1 82 ? 14.578 -9.281 -12.109 1 95.25 82 THR A N 1
ATOM 652 C CA . THR A 1 82 ? 15.023 -7.895 -12.156 1 95.25 82 THR A CA 1
ATOM 653 C C . THR A 1 82 ? 14.938 -7.258 -10.773 1 95.25 82 THR A C 1
ATOM 655 O O . THR A 1 82 ? 14.242 -7.766 -9.891 1 95.25 82 THR A O 1
ATOM 658 N N . ASP A 1 83 ? 15.648 -6.145 -10.617 1 94.31 83 ASP A N 1
ATOM 659 C CA . ASP A 1 83 ? 15.57 -5.352 -9.391 1 94.31 83 ASP A CA 1
ATOM 660 C C . ASP A 1 83 ? 14.195 -4.707 -9.242 1 94.31 83 ASP A C 1
ATOM 662 O O . ASP A 1 83 ? 13.477 -4.531 -10.227 1 94.31 83 ASP A O 1
ATOM 666 N N . LEU A 1 84 ? 13.883 -4.488 -7.973 1 92.75 84 LEU A N 1
ATOM 667 C CA . LEU A 1 84 ? 12.586 -3.875 -7.703 1 92.75 84 LEU A CA 1
ATOM 668 C C . LEU A 1 84 ? 12.656 -2.361 -7.871 1 92.75 84 LEU A C 1
ATOM 670 O O . LEU A 1 84 ? 13.641 -1.732 -7.473 1 92.75 84 LEU A O 1
ATOM 674 N N . PRO A 1 85 ? 11.625 -1.829 -8.406 1 82.69 85 PRO A N 1
ATOM 675 C CA . PRO A 1 85 ? 11.578 -0.37 -8.531 1 82.69 85 PRO A CA 1
ATOM 676 C C . PRO A 1 85 ? 11.328 0.327 -7.199 1 82.69 85 PRO A C 1
ATOM 678 O O . PRO A 1 85 ? 10.828 -0.294 -6.258 1 82.69 85 PRO A O 1
ATOM 681 N N . ALA A 1 86 ? 11.695 1.644 -7.184 1 73.62 86 ALA A N 1
ATOM 682 C CA . ALA A 1 86 ? 11.492 2.436 -5.977 1 73.62 86 ALA A CA 1
ATOM 683 C C . ALA A 1 86 ? 10.008 2.625 -5.688 1 73.62 86 ALA A C 1
ATOM 685 O O . ALA A 1 86 ? 9.586 2.615 -4.531 1 73.62 86 ALA A O 1
ATOM 686 N N . GLY A 1 87 ? 9.273 2.854 -6.812 1 76.5 87 GLY A N 1
ATOM 687 C CA . GLY A 1 87 ? 7.844 3.004 -6.613 1 76.5 87 GLY A CA 1
ATOM 688 C C . GLY A 1 87 ? 7.109 1.679 -6.523 1 76.5 87 GLY A C 1
ATOM 689 O O . GLY A 1 87 ? 7.57 0.67 -7.062 1 76.5 87 GLY A O 1
ATOM 690 N N . LYS A 1 88 ? 6.105 1.484 -5.676 1 83.19 88 LYS A N 1
ATOM 691 C CA . LYS A 1 88 ? 5.254 0.308 -5.512 1 83.19 88 LYS A CA 1
ATOM 692 C C . LYS A 1 88 ? 6.055 -0.88 -4.988 1 83.19 88 LYS A C 1
ATOM 694 O O . LYS A 1 88 ? 5.914 -2 -5.48 1 83.19 88 LYS A O 1
ATOM 699 N N . LEU A 1 89 ? 6.996 -0.605 -4.121 1 89.25 89 LEU A N 1
ATOM 700 C CA . LEU A 1 89 ? 7.969 -1.586 -3.652 1 89.25 89 LEU A CA 1
ATOM 701 C C . LEU A 1 89 ? 7.27 -2.793 -3.035 1 89.25 89 LEU A C 1
ATOM 703 O O . LEU A 1 89 ? 7.531 -3.934 -3.424 1 89.25 89 LEU A O 1
ATOM 707 N N . GLU A 1 90 ? 6.371 -2.568 -2.121 1 91.12 90 GLU A N 1
ATOM 708 C CA . GLU A 1 90 ? 5.73 -3.678 -1.423 1 91.12 90 GLU A CA 1
ATOM 709 C C . GLU A 1 90 ? 4.883 -4.516 -2.379 1 91.12 90 GLU A C 1
ATOM 711 O O . GLU A 1 90 ? 4.949 -5.746 -2.357 1 91.12 90 GLU A O 1
ATOM 716 N N . ALA A 1 91 ? 4.16 -3.875 -3.176 1 90.69 91 ALA A N 1
ATOM 717 C CA . ALA A 1 91 ? 3.318 -4.594 -4.133 1 90.69 91 ALA A CA 1
ATOM 718 C C . ALA A 1 91 ? 4.164 -5.445 -5.074 1 90.69 91 ALA A C 1
ATOM 720 O O . ALA A 1 91 ? 3.797 -6.578 -5.391 1 90.69 91 ALA A O 1
ATOM 721 N N . THR A 1 92 ? 5.262 -4.906 -5.543 1 93.75 92 THR A N 1
ATOM 722 C CA . THR A 1 92 ? 6.152 -5.652 -6.422 1 93.75 92 THR A CA 1
ATOM 723 C C . THR A 1 92 ? 6.766 -6.844 -5.688 1 93.75 92 THR A C 1
ATOM 725 O O . THR A 1 92 ? 6.805 -7.953 -6.223 1 93.75 92 THR A O 1
ATOM 728 N N . ALA A 1 93 ? 7.195 -6.598 -4.523 1 96 93 ALA A N 1
ATOM 729 C CA . ALA A 1 93 ? 7.789 -7.664 -3.721 1 96 93 ALA A CA 1
ATOM 730 C C . ALA A 1 93 ? 6.801 -8.805 -3.506 1 96 93 ALA A C 1
ATOM 732 O O . ALA A 1 93 ? 7.145 -9.977 -3.682 1 96 93 ALA A O 1
ATOM 733 N N . LEU A 1 94 ? 5.59 -8.438 -3.193 1 95.31 94 LEU A N 1
ATOM 734 C CA . LEU A 1 94 ? 4.586 -9.445 -2.883 1 95.31 94 LEU A CA 1
ATOM 735 C C . LEU A 1 94 ? 4.129 -10.164 -4.148 1 95.31 94 LEU A C 1
ATOM 737 O O . LEU A 1 94 ? 3.803 -11.352 -4.109 1 95.31 94 LEU A O 1
ATOM 741 N N . SER A 1 95 ? 4.117 -9.477 -5.25 1 94.5 95 SER A N 1
ATOM 742 C CA . SER A 1 95 ? 3.832 -10.141 -6.516 1 94.5 95 SER A CA 1
ATOM 743 C C . SER A 1 95 ? 4.871 -11.211 -6.824 1 94.5 95 SER A C 1
ATOM 745 O O . SER A 1 95 ? 4.523 -12.336 -7.191 1 94.5 95 SER A O 1
ATOM 747 N N . LYS A 1 96 ? 6.09 -10.844 -6.672 1 96.81 96 LYS A N 1
ATOM 748 C CA . LYS A 1 96 ? 7.16 -11.805 -6.922 1 96.81 96 LYS A CA 1
ATOM 749 C C . LYS A 1 96 ? 7.098 -12.969 -5.938 1 96.81 96 LYS A C 1
ATOM 751 O O . LYS A 1 96 ? 7.301 -14.125 -6.316 1 96.81 96 LYS A O 1
ATOM 756 N N . LEU A 1 97 ? 6.816 -12.625 -4.695 1 96.81 97 LEU A N 1
ATOM 757 C CA . LEU A 1 97 ? 6.656 -13.68 -3.701 1 96.81 97 LEU A CA 1
ATOM 758 C C . LEU A 1 97 ? 5.531 -14.633 -4.094 1 96.81 97 LEU A C 1
ATOM 760 O O . LEU A 1 97 ? 5.699 -15.852 -4.047 1 96.81 97 LEU A O 1
ATOM 764 N N . PHE A 1 98 ? 4.445 -14.148 -4.543 1 94.69 98 PHE A N 1
ATOM 765 C CA . PHE A 1 98 ? 3.24 -14.891 -4.887 1 94.69 98 PHE A CA 1
ATOM 766 C C . PHE A 1 98 ? 3.525 -15.898 -5.996 1 94.69 98 PHE A C 1
ATOM 768 O O . PHE A 1 98 ? 2.973 -17 -6 1 94.69 98 PHE A O 1
ATOM 775 N N . PHE A 1 99 ? 4.41 -15.57 -6.848 1 95 99 PHE A N 1
ATOM 776 C CA . PHE A 1 99 ? 4.676 -16.422 -8.008 1 95 99 PHE A CA 1
ATOM 777 C C . PHE A 1 99 ? 6.031 -17.109 -7.879 1 95 99 PHE A C 1
ATOM 779 O O . PHE A 1 99 ? 6.52 -17.703 -8.836 1 95 99 PHE A O 1
ATOM 786 N N . LEU A 1 100 ? 6.68 -16.984 -6.742 1 96.5 100 LEU A N 1
ATOM 787 C CA . LEU A 1 100 ? 8.039 -17.484 -6.547 1 96.5 100 LEU A CA 1
ATOM 788 C C . LEU A 1 100 ? 8.117 -18.984 -6.836 1 96.5 100 LEU A C 1
ATOM 790 O O . LEU A 1 100 ? 9.141 -19.469 -7.316 1 96.5 100 LEU A O 1
ATOM 794 N N . GLY A 1 101 ? 7.035 -19.625 -6.637 1 94.94 101 GLY A N 1
ATOM 795 C CA . GLY A 1 101 ? 6.977 -21.062 -6.848 1 94.94 101 GLY A CA 1
ATOM 796 C C . GLY A 1 101 ? 7.094 -21.453 -8.305 1 94.94 101 GLY A C 1
ATOM 797 O O . GLY A 1 101 ? 7.32 -22.625 -8.625 1 94.94 101 GLY A O 1
ATOM 798 N N . LEU A 1 102 ? 6.914 -20.609 -9.211 1 94.38 102 LEU A N 1
ATOM 799 C CA . LEU A 1 102 ? 7.023 -20.875 -10.641 1 94.38 102 LEU A CA 1
ATOM 800 C C . LEU A 1 102 ? 8.484 -21 -11.055 1 94.38 102 LEU A C 1
ATOM 802 O O . LEU A 1 102 ? 8.781 -21.516 -12.133 1 94.38 102 LEU A O 1
ATOM 806 N N . LEU A 1 103 ? 9.352 -20.422 -10.234 1 94.81 103 LEU A N 1
ATOM 807 C CA . LEU A 1 103 ? 10.773 -20.516 -10.562 1 94.81 103 LEU A CA 1
ATOM 808 C C . LEU A 1 103 ? 11.32 -21.891 -10.227 1 94.81 103 LEU A C 1
ATOM 810 O O . LEU A 1 103 ? 10.984 -22.469 -9.18 1 94.81 103 LEU A O 1
ATOM 814 N N . ASP A 1 104 ? 12.094 -22.344 -11.188 1 89.12 104 ASP A N 1
ATOM 815 C CA . ASP A 1 104 ? 12.781 -23.609 -10.93 1 89.12 104 ASP A CA 1
ATOM 816 C C . ASP A 1 104 ? 14.109 -23.375 -10.211 1 89.12 104 ASP A C 1
ATOM 818 O O . ASP A 1 104 ? 14.883 -22.484 -10.586 1 89.12 104 ASP A O 1
ATOM 822 N N . GLY A 1 105 ? 14.312 -24.172 -9.133 1 89.75 105 GLY A N 1
ATOM 823 C CA . GLY A 1 105 ? 15.602 -24.125 -8.461 1 89.75 105 GLY A CA 1
ATOM 824 C C . GLY A 1 105 ? 15.609 -23.219 -7.25 1 89.75 105 GLY A C 1
ATOM 825 O O . GLY A 1 105 ? 15.141 -22.078 -7.32 1 89.75 105 GLY A O 1
ATOM 826 N N . ASN A 1 106 ? 16.172 -23.594 -6.246 1 92.31 106 ASN A N 1
ATOM 827 C CA . ASN A 1 106 ? 16.234 -22.875 -4.984 1 92.31 106 ASN A CA 1
ATOM 828 C C . ASN A 1 106 ? 17.172 -21.672 -5.074 1 92.31 106 ASN A C 1
ATOM 830 O O . ASN A 1 106 ? 16.938 -20.641 -4.441 1 92.31 106 ASN A O 1
ATOM 834 N N . ASP A 1 107 ? 18.141 -21.797 -5.926 1 94.69 107 ASP A N 1
ATOM 835 C CA . ASP A 1 107 ? 19.109 -20.703 -6.082 1 94.69 107 ASP A CA 1
ATOM 836 C C . ASP A 1 107 ? 18.438 -19.469 -6.676 1 94.69 107 ASP A C 1
ATOM 838 O O . ASP A 1 107 ? 18.688 -18.344 -6.234 1 94.69 107 ASP A O 1
ATOM 842 N N . ARG A 1 108 ? 17.656 -19.703 -7.684 1 96.12 108 ARG A N 1
ATOM 843 C CA . ARG A 1 108 ? 16.953 -18.594 -8.312 1 96.12 108 ARG A CA 1
ATOM 844 C C . ARG A 1 108 ? 15.961 -17.938 -7.348 1 96.12 108 ARG A C 1
ATOM 846 O O . ARG A 1 108 ? 15.844 -16.719 -7.293 1 96.12 108 ARG A O 1
ATOM 853 N N . LYS A 1 109 ? 15.32 -18.75 -6.586 1 97.44 109 LYS A N 1
ATOM 854 C CA . LYS A 1 109 ? 14.383 -18.234 -5.586 1 97.44 109 LYS A CA 1
ATOM 855 C C . LYS A 1 109 ? 15.109 -17.391 -4.543 1 97.44 109 LYS A C 1
ATOM 857 O O . LYS A 1 109 ? 14.648 -16.297 -4.199 1 97.44 109 LYS A O 1
ATOM 862 N N . GLN A 1 110 ? 16.219 -17.891 -4.121 1 97.81 110 GLN A N 1
ATOM 863 C CA . GLN A 1 110 ? 17.016 -17.172 -3.133 1 97.81 110 GLN A CA 1
ATOM 864 C C . GLN A 1 110 ? 17.5 -15.828 -3.689 1 97.81 110 GLN A C 1
ATOM 866 O O . GLN A 1 110 ? 17.484 -14.82 -2.982 1 97.81 110 GLN A O 1
ATOM 871 N N . ALA A 1 111 ? 17.875 -15.844 -4.914 1 97.88 111 ALA A N 1
ATOM 872 C CA . ALA A 1 111 ? 18.359 -14.617 -5.543 1 97.88 111 ALA A CA 1
ATOM 873 C C . ALA A 1 111 ? 17.25 -13.562 -5.605 1 97.88 111 ALA A C 1
ATOM 875 O O . ALA A 1 111 ? 17.5 -12.383 -5.352 1 97.88 111 ALA A O 1
ATOM 876 N N . VAL A 1 112 ? 16.062 -13.977 -5.922 1 98.25 112 VAL A N 1
ATOM 877 C CA . VAL A 1 112 ? 14.938 -13.062 -5.969 1 98.25 112 VAL A CA 1
ATOM 878 C C . VAL A 1 112 ? 14.68 -12.492 -4.574 1 98.25 112 VAL A C 1
ATOM 880 O O . VAL A 1 112 ? 14.5 -11.281 -4.414 1 98.25 112 VAL A O 1
ATOM 883 N N . LEU A 1 113 ? 14.688 -13.305 -3.555 1 98.38 113 LEU A N 1
ATOM 884 C CA . LEU A 1 113 ? 14.445 -12.875 -2.184 1 98.38 113 LEU A CA 1
ATOM 885 C C . LEU A 1 113 ? 15.523 -11.906 -1.717 1 98.38 113 LEU A C 1
ATOM 887 O O . LEU A 1 113 ? 15.234 -10.93 -1.023 1 98.38 113 LEU A O 1
ATOM 891 N N . ARG A 1 114 ? 16.75 -12.164 -2.105 1 98.25 114 ARG A N 1
ATOM 892 C CA . ARG A 1 114 ? 17.844 -11.273 -1.731 1 98.25 114 ARG A CA 1
ATOM 893 C C . ARG A 1 114 ? 17.656 -9.891 -2.35 1 98.25 114 ARG A C 1
ATOM 895 O O . ARG A 1 114 ? 17.922 -8.875 -1.708 1 98.25 114 ARG A O 1
ATOM 902 N N . ARG A 1 115 ? 17.219 -9.875 -3.564 1 97.88 115 ARG A N 1
ATOM 903 C CA . ARG A 1 115 ? 16.969 -8.602 -4.223 1 97.88 115 ARG A CA 1
ATOM 904 C C . ARG A 1 115 ? 15.836 -7.844 -3.527 1 97.88 115 ARG A C 1
ATOM 906 O O . ARG A 1 115 ? 15.906 -6.625 -3.361 1 97.88 115 ARG A O 1
ATOM 913 N N . ILE A 1 116 ? 14.789 -8.562 -3.115 1 97.81 116 ILE A N 1
ATOM 914 C CA . ILE A 1 116 ? 13.664 -7.965 -2.402 1 97.81 116 ILE A CA 1
ATOM 915 C C . ILE A 1 116 ? 14.148 -7.371 -1.082 1 97.81 116 ILE A C 1
ATOM 917 O O . ILE A 1 116 ? 13.859 -6.215 -0.77 1 97.81 116 ILE A O 1
ATOM 921 N N . ILE A 1 117 ? 14.922 -8.125 -0.377 1 98.12 117 ILE A N 1
ATOM 922 C CA . ILE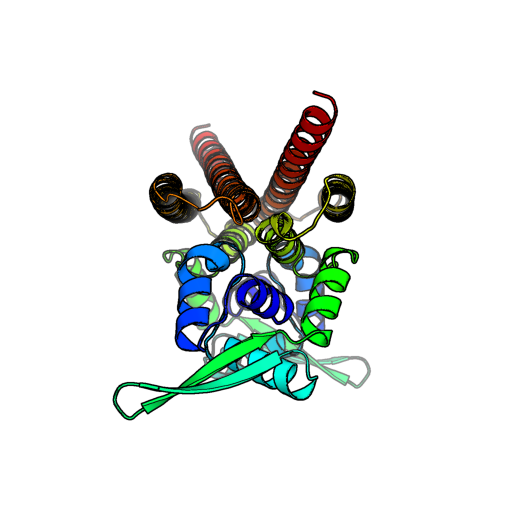 A 1 117 ? 15.43 -7.703 0.924 1 98.12 117 ILE A CA 1
ATOM 923 C C . ILE A 1 117 ? 16.312 -6.465 0.758 1 98.12 117 ILE A C 1
ATOM 925 O O . ILE A 1 117 ? 16.188 -5.504 1.525 1 98.12 117 ILE A O 1
ATOM 929 N N . GLN A 1 118 ? 17.109 -6.512 -0.246 1 97.19 118 GLN A N 1
ATOM 930 C CA . GLN A 1 118 ? 17.984 -5.379 -0.508 1 97.19 118 GLN A CA 1
ATOM 931 C C . GLN A 1 118 ? 17.188 -4.113 -0.793 1 97.19 118 GLN A C 1
ATOM 933 O O . GLN A 1 118 ? 17.5 -3.041 -0.271 1 97.19 118 GLN A O 1
ATOM 938 N N . ALA A 1 119 ? 16.234 -4.238 -1.598 1 96 119 ALA A N 1
ATOM 939 C CA . ALA A 1 119 ? 15.391 -3.094 -1.942 1 96 119 ALA A CA 1
ATOM 940 C C . ALA A 1 119 ? 14.656 -2.562 -0.715 1 96 119 ALA A C 1
ATOM 942 O O . ALA A 1 119 ? 14.57 -1.35 -0.51 1 96 119 ALA A O 1
ATOM 943 N N . MET A 1 120 ? 14.117 -3.428 0.1 1 94.81 120 MET A N 1
ATOM 944 C CA . MET A 1 120 ? 13.383 -3.031 1.3 1 94.81 120 MET A CA 1
ATOM 945 C C . MET A 1 120 ? 14.312 -2.354 2.305 1 94.81 120 MET A C 1
ATOM 947 O O . MET A 1 120 ? 13.922 -1.389 2.963 1 94.81 120 MET A O 1
ATOM 951 N N . ARG A 1 121 ? 15.5 -2.836 2.396 1 95.31 121 ARG A N 1
ATOM 952 C CA . ARG A 1 121 ? 16.484 -2.23 3.291 1 95.31 121 ARG A CA 1
ATOM 953 C C . ARG A 1 121 ? 16.859 -0.826 2.83 1 95.31 121 ARG A C 1
ATOM 955 O O . ARG A 1 121 ? 17.016 0.079 3.65 1 95.31 121 ARG A O 1
ATOM 962 N N . ALA A 1 122 ? 17.078 -0.747 1.568 1 93.81 122 ALA A N 1
ATOM 963 C CA . ALA A 1 122 ? 17.391 0.57 1.026 1 93.81 122 ALA A CA 1
ATOM 964 C C . ALA A 1 122 ? 16.281 1.569 1.313 1 93.81 122 ALA A C 1
ATOM 966 O O . ALA A 1 122 ? 16.531 2.717 1.679 1 93.81 122 ALA A O 1
ATOM 967 N N . ALA A 1 123 ? 15.039 1.125 1.161 1 90.31 123 ALA A N 1
ATOM 968 C CA . ALA A 1 123 ? 13.891 1.986 1.448 1 90.31 123 ALA A CA 1
ATOM 969 C C . ALA A 1 123 ? 13.836 2.352 2.93 1 90.31 123 ALA A C 1
ATOM 971 O O . ALA A 1 123 ? 13.547 3.494 3.283 1 90.31 123 ALA A O 1
ATOM 972 N N . GLU A 1 124 ? 14.094 1.403 3.783 1 90.06 124 GLU A N 1
ATOM 973 C CA . GLU A 1 124 ? 14.148 1.654 5.219 1 90.06 124 GLU A CA 1
ATOM 974 C C . GLU A 1 124 ? 15.203 2.703 5.562 1 90.06 124 GLU A C 1
ATOM 976 O O . GLU A 1 124 ? 14.961 3.59 6.383 1 90.06 124 GLU A O 1
ATOM 981 N N . GLN A 1 125 ? 16.328 2.582 4.922 1 90.5 125 GLN A N 1
ATOM 982 C CA . GLN A 1 125 ? 17.422 3.514 5.176 1 90.5 125 GLN A CA 1
ATOM 983 C C . GLN A 1 125 ? 17.047 4.926 4.734 1 90.5 125 GLN A C 1
ATOM 985 O O . GLN A 1 125 ? 17.391 5.902 5.402 1 90.5 125 GLN A O 1
ATOM 990 N N . GLU A 1 126 ? 16.406 5.008 3.662 1 86.31 126 GLU A N 1
ATOM 991 C CA . GLU A 1 126 ? 15.945 6.312 3.191 1 86.31 126 GLU A CA 1
ATOM 992 C C . GLU A 1 126 ? 14.969 6.945 4.176 1 86.31 126 GLU A C 1
ATOM 994 O O . GLU A 1 126 ? 15.016 8.148 4.422 1 86.31 126 GLU A O 1
ATOM 999 N N . LEU A 1 127 ? 14.125 6.141 4.723 1 84.12 127 LEU A N 1
ATOM 1000 C CA . LEU A 1 127 ? 13.156 6.629 5.699 1 84.12 127 LEU A CA 1
ATOM 1001 C C . LEU A 1 127 ? 13.852 7.074 6.98 1 84.12 127 LEU A C 1
ATOM 1003 O O . LEU A 1 127 ? 13.461 8.07 7.59 1 84.12 127 LEU A O 1
ATOM 1007 N N . ARG A 1 128 ? 14.812 6.383 7.352 1 85.5 128 ARG A N 1
ATOM 1008 C CA . ARG A 1 128 ? 15.57 6.723 8.547 1 85.5 128 ARG A CA 1
ATOM 1009 C C . ARG A 1 128 ? 16.281 8.062 8.391 1 85.5 128 ARG A C 1
ATOM 1011 O O . ARG A 1 128 ? 16.375 8.836 9.352 1 85.5 128 ARG A O 1
ATOM 1018 N N . ALA A 1 129 ? 16.734 8.281 7.215 1 82.94 129 ALA A N 1
ATOM 1019 C CA . ALA A 1 129 ? 17.391 9.555 6.945 1 82.94 129 ALA A CA 1
ATOM 1020 C C . ALA A 1 129 ? 16.406 10.719 7.059 1 82.94 129 ALA A C 1
ATOM 1022 O O . ALA A 1 129 ? 16.766 11.789 7.559 1 82.94 129 ALA A O 1
ATOM 1023 N N . LEU A 1 130 ? 15.227 10.5 6.66 1 78.44 130 LEU A N 1
ATOM 1024 C CA . LEU A 1 130 ? 14.18 11.508 6.789 1 78.44 130 LEU A CA 1
ATOM 1025 C C . LEU A 1 130 ? 13.852 11.758 8.258 1 78.44 130 LEU A C 1
ATOM 1027 O O . LEU A 1 130 ? 13.68 12.906 8.672 1 78.44 130 LEU A O 1
ATOM 1031 N N . ASP A 1 131 ? 13.719 10.758 9.039 1 76.19 131 ASP A N 1
ATOM 1032 C CA . ASP A 1 131 ? 13.438 10.852 10.469 1 76.19 131 ASP A CA 1
ATOM 1033 C C . ASP A 1 131 ? 14.484 11.695 11.188 1 76.19 131 ASP A C 1
ATOM 1035 O O . ASP A 1 131 ? 14.141 12.562 12 1 76.19 131 ASP A O 1
ATOM 1039 N N . ALA A 1 132 ? 15.672 11.516 10.789 1 70.75 132 ALA A N 1
ATOM 1040 C CA . ALA A 1 132 ? 16.781 12.242 11.414 1 70.75 132 ALA A CA 1
ATOM 1041 C C . ALA A 1 132 ? 16.703 13.727 11.086 1 70.75 132 ALA A C 1
ATOM 1043 O O . ALA A 1 132 ? 17.016 14.57 11.93 1 70.75 132 ALA A O 1
ATOM 1044 N N . SER A 1 133 ? 16.219 14.016 9.938 1 69.81 133 SER A N 1
ATOM 1045 C CA . SER A 1 133 ? 16.141 15.406 9.5 1 69.81 133 SER A CA 1
ATOM 1046 C C . SER A 1 133 ? 14.969 16.125 10.172 1 69.81 133 SER A C 1
ATOM 1048 O O . SER A 1 133 ? 15.07 17.312 10.484 1 69.81 133 SER A O 1
ATOM 1050 N N . LEU A 1 134 ? 13.914 15.461 10.461 1 68.12 134 LEU A N 1
ATOM 1051 C CA . LEU A 1 134 ? 12.75 16.047 11.109 1 68.12 134 LEU A CA 1
ATOM 1052 C C . LEU A 1 134 ? 13.016 16.312 12.586 1 68.12 134 LEU A C 1
ATOM 1054 O O . LEU A 1 134 ? 12.578 17.328 13.125 1 68.12 134 LEU A O 1
ATOM 1058 N N . ALA A 1 135 ? 13.711 15.406 13.156 1 63.06 135 ALA A N 1
ATOM 1059 C CA . ALA A 1 135 ? 14.023 15.531 14.578 1 63.06 135 ALA A CA 1
ATOM 1060 C C . ALA A 1 135 ? 14.836 16.797 14.852 1 63.06 135 ALA A C 1
ATOM 1062 O O . ALA A 1 135 ? 14.82 17.328 15.961 1 63.06 135 ALA A O 1
ATOM 1063 N N . MET A 1 136 ? 15.344 17.297 13.758 1 57.66 136 MET A N 1
ATOM 1064 C CA . MET A 1 136 ? 16.203 18.469 13.898 1 57.66 136 MET A CA 1
ATOM 1065 C C . MET A 1 136 ? 15.414 19.75 13.688 1 57.66 136 MET A C 1
ATOM 1067 O O . MET A 1 136 ? 15.906 20.844 14 1 57.66 136 MET A O 1
ATOM 1071 N N . GLN A 1 137 ? 14.25 19.484 13.25 1 62.91 137 GLN A N 1
ATOM 1072 C CA . GLN A 1 137 ? 13.492 20.688 12.945 1 62.91 137 GLN A CA 1
ATOM 1073 C C . GLN A 1 137 ? 12.82 21.25 14.195 1 62.91 137 GLN A C 1
ATOM 1075 O O . GLN A 1 137 ? 12.312 20.5 15.023 1 62.91 137 GLN A O 1
ATOM 1080 N N . GLN A 1 138 ? 13.047 22.484 14.5 1 59.5 138 GLN A N 1
ATOM 1081 C CA . GLN A 1 138 ? 12.352 23.203 15.555 1 59.5 138 GLN A CA 1
ATOM 1082 C C . GLN A 1 138 ? 10.977 23.672 15.086 1 59.5 138 GLN A C 1
ATOM 1084 O O . GLN A 1 138 ? 10.867 24.422 14.109 1 59.5 138 GLN A O 1
ATOM 1089 N N . VAL A 1 139 ? 9.984 23.031 15.664 1 67.56 139 VAL A N 1
ATOM 1090 C CA . VAL A 1 139 ? 8.617 23.391 15.289 1 67.56 139 VAL A CA 1
ATOM 1091 C C . VAL A 1 139 ? 8.016 24.312 16.359 1 67.56 139 VAL A C 1
ATOM 1093 O O . VAL A 1 139 ? 8.219 24.094 17.547 1 67.56 139 VAL A O 1
ATOM 1096 N N . GLU A 1 140 ? 7.582 25.359 15.844 1 67.31 140 GLU A N 1
ATOM 1097 C CA . GLU A 1 140 ? 6.945 26.328 16.734 1 67.31 140 GLU A CA 1
ATOM 1098 C C . GLU A 1 140 ? 5.734 25.703 17.438 1 67.31 140 GLU A C 1
ATOM 1100 O O . GLU A 1 140 ? 5.184 24.703 16.969 1 67.31 140 GLU A O 1
ATOM 1105 N N . GLU A 1 141 ? 5.277 26.234 18.547 1 66.19 141 GLU A N 1
ATOM 1106 C CA . GLU A 1 141 ? 4.289 25.75 19.516 1 66.19 141 GLU A CA 1
ATOM 1107 C C . GLU A 1 141 ? 2.98 25.391 18.812 1 66.19 141 GLU A C 1
ATOM 1109 O O . GLU A 1 141 ? 2.447 24.297 19.031 1 66.19 141 GLU A O 1
ATOM 1114 N N . PRO A 1 142 ? 2.49 26.219 17.844 1 68.56 142 PRO A N 1
ATOM 1115 C CA . PRO A 1 142 ? 1.17 25.875 17.312 1 68.56 142 PRO A CA 1
ATOM 1116 C C . PRO A 1 142 ? 1.185 24.609 16.469 1 68.56 142 PRO A C 1
ATOM 1118 O O . PRO A 1 142 ? 0.137 24 16.234 1 68.56 142 PRO A O 1
ATOM 1121 N N . TYR A 1 143 ? 2.373 24.172 16.219 1 79.69 143 TYR A N 1
ATOM 1122 C CA . TYR A 1 143 ? 2.42 23.047 15.289 1 79.69 143 TYR A CA 1
ATOM 1123 C C . TYR A 1 143 ? 3.07 21.828 15.938 1 79.69 143 TYR A C 1
ATOM 1125 O O . TYR A 1 143 ? 3.346 20.828 15.273 1 79.69 143 TYR A O 1
ATOM 1133 N N . GLN A 1 144 ? 3.225 21.953 17.188 1 83.88 144 GLN A N 1
ATOM 1134 C CA . GLN A 1 144 ? 3.9 20.875 17.906 1 83.88 144 GLN A CA 1
ATOM 1135 C C . GLN A 1 144 ? 3.113 19.562 17.797 1 83.88 144 GLN A C 1
ATOM 1137 O O . GLN A 1 144 ? 3.693 18.5 17.578 1 83.88 144 GLN A O 1
ATOM 1142 N N . GLN A 1 145 ? 1.749 19.734 17.938 1 87.88 145 GLN A N 1
ATOM 1143 C CA . GLN A 1 145 ? 0.927 18.531 17.844 1 87.88 145 GLN A CA 1
ATOM 1144 C C . GLN A 1 145 ? 0.939 17.969 16.422 1 87.88 145 GLN A C 1
ATOM 1146 O O . GLN A 1 145 ? 0.937 16.766 16.234 1 87.88 145 GLN A O 1
ATOM 1151 N N . VAL A 1 146 ? 0.926 18.859 15.484 1 89.19 146 VAL A N 1
ATOM 1152 C CA . VAL A 1 146 ? 1.002 18.422 14.094 1 89.19 146 VAL A CA 1
ATOM 1153 C C . VAL A 1 146 ? 2.318 17.688 13.852 1 89.19 146 VAL A C 1
ATOM 1155 O O . VAL A 1 146 ? 2.326 16.578 13.32 1 89.19 146 VAL A O 1
ATOM 1158 N N . PHE A 1 147 ? 3.344 18.25 14.328 1 88.56 147 PHE A N 1
ATOM 1159 C CA . PHE A 1 147 ? 4.668 17.672 14.156 1 88.56 147 PHE A CA 1
ATOM 1160 C C . PHE A 1 147 ? 4.762 16.312 14.859 1 88.56 147 PHE A C 1
ATOM 1162 O O . PHE A 1 147 ? 5.355 15.375 14.336 1 88.56 147 PHE A O 1
ATOM 1169 N N . ARG A 1 148 ? 4.207 16.234 15.977 1 90.44 148 ARG A N 1
ATOM 1170 C CA . ARG A 1 148 ? 4.23 14.984 16.734 1 90.44 148 ARG A CA 1
ATOM 1171 C C . ARG A 1 148 ? 3.639 13.836 15.922 1 90.44 148 ARG A C 1
ATOM 1173 O O . ARG A 1 148 ? 4.246 12.773 15.812 1 90.44 148 ARG A O 1
ATOM 1180 N N . TYR A 1 149 ? 2.559 14.039 15.336 1 93.44 149 TYR A N 1
ATOM 1181 C CA . TYR A 1 149 ? 1.873 12.945 14.648 1 93.44 149 TYR A CA 1
ATOM 1182 C C . TYR A 1 149 ? 2.459 12.719 13.266 1 93.44 149 TYR A C 1
ATOM 1184 O O . TYR A 1 149 ? 2.35 11.617 12.711 1 93.44 149 TYR A O 1
ATOM 1192 N N . GLN A 1 150 ? 3.053 13.688 12.664 1 91.06 150 GLN A N 1
ATOM 1193 C CA . GLN A 1 150 ? 3.834 13.453 11.453 1 91.06 150 GLN A CA 1
ATOM 1194 C C . GLN A 1 150 ? 5.043 12.57 11.742 1 91.06 150 GLN A C 1
ATOM 1196 O O . GLN A 1 150 ? 5.367 11.672 10.953 1 91.06 150 GLN A O 1
ATOM 1201 N N . THR A 1 151 ? 5.633 12.812 12.914 1 91.31 151 THR A N 1
ATOM 1202 C CA . THR A 1 151 ? 6.754 11.977 13.336 1 91.31 151 THR A CA 1
ATOM 1203 C C . THR A 1 151 ? 6.281 10.562 13.648 1 91.31 151 THR A C 1
ATOM 1205 O O . THR A 1 151 ? 6.984 9.594 13.367 1 91.31 151 THR A O 1
ATOM 1208 N N . LYS A 1 152 ? 5.074 10.43 14.203 1 94.19 152 LYS A N 1
ATOM 1209 C CA . LYS A 1 152 ? 4.504 9.109 14.461 1 94.19 152 LYS A CA 1
ATOM 1210 C C . LYS A 1 152 ? 4.23 8.367 13.156 1 94.19 152 LYS A C 1
ATOM 1212 O O . LYS A 1 152 ? 4.383 7.145 13.086 1 94.19 152 LYS A O 1
ATOM 1217 N N . THR A 1 153 ? 3.805 9.109 12.156 1 94.12 153 THR A N 1
ATOM 1218 C CA . THR A 1 153 ? 3.596 8.5 10.852 1 94.12 153 THR A CA 1
ATOM 1219 C C . THR A 1 153 ? 4.898 7.91 10.312 1 94.12 153 THR A C 1
ATOM 1221 O O . THR A 1 153 ? 4.914 6.789 9.797 1 94.12 153 THR A O 1
ATOM 1224 N N . LEU A 1 154 ? 5.949 8.633 10.469 1 91.62 154 LEU A N 1
ATOM 1225 C CA . LEU A 1 154 ? 7.27 8.156 10.055 1 91.62 154 LEU A CA 1
ATOM 1226 C C . LEU A 1 154 ? 7.684 6.938 10.867 1 91.62 154 LEU A C 1
ATOM 1228 O O . LEU A 1 154 ? 8.234 5.98 10.32 1 91.62 154 LEU A O 1
ATOM 1232 N N . ASP A 1 155 ? 7.453 7.039 12.117 1 93.94 155 ASP A N 1
ATOM 1233 C CA . ASP A 1 155 ? 7.758 5.918 13 1 93.94 155 ASP A CA 1
ATOM 1234 C C . ASP A 1 155 ? 7.027 4.652 12.555 1 93.94 155 ASP A C 1
ATOM 1236 O O . ASP A 1 155 ? 7.605 3.564 12.547 1 93.94 155 ASP A O 1
ATOM 1240 N N . TYR A 1 156 ? 5.77 4.793 12.188 1 95.69 156 TYR A N 1
ATOM 1241 C CA . TYR A 1 156 ? 5.016 3.668 11.641 1 95.69 156 TYR A CA 1
ATOM 1242 C C . TYR A 1 156 ? 5.695 3.109 10.398 1 95.69 156 TYR A C 1
ATOM 1244 O O . TYR A 1 156 ? 5.871 1.896 10.266 1 95.69 156 TYR A O 1
ATOM 1252 N N . GLY A 1 157 ? 6 4.004 9.461 1 93.88 157 GLY A N 1
ATOM 1253 C CA . GLY A 1 157 ? 6.656 3.588 8.234 1 93.88 157 GLY A CA 1
ATOM 1254 C C . GLY A 1 157 ? 7.941 2.816 8.477 1 93.88 157 GLY A C 1
ATOM 1255 O O . GLY A 1 157 ? 8.203 1.812 7.812 1 93.88 157 GLY A O 1
ATOM 1256 N N . LEU A 1 158 ? 8.758 3.289 9.398 1 93.94 158 LEU A N 1
ATOM 1257 C CA . LEU A 1 158 ? 10.008 2.609 9.742 1 93.94 158 LEU A CA 1
ATOM 1258 C C . LEU A 1 158 ? 9.727 1.225 10.312 1 93.94 158 LEU A C 1
ATOM 1260 O O . LEU A 1 158 ? 10.391 0.252 9.953 1 93.94 158 LEU A O 1
ATOM 1264 N N . GLY A 1 159 ? 8.758 1.132 11.188 1 95.69 159 GLY A N 1
ATOM 1265 C CA . GLY A 1 159 ? 8.375 -0.153 11.75 1 95.69 159 GLY A CA 1
ATOM 1266 C C . GLY A 1 159 ? 7.863 -1.131 10.711 1 95.69 159 GLY A C 1
ATOM 1267 O O . GLY A 1 159 ? 8.211 -2.314 10.734 1 95.69 159 GLY A O 1
ATOM 1268 N N . ALA A 1 160 ? 7.004 -0.657 9.859 1 95.25 160 ALA A N 1
ATOM 1269 C CA . ALA A 1 160 ? 6.461 -1.49 8.789 1 95.25 160 ALA A CA 1
ATOM 1270 C C . ALA A 1 160 ? 7.574 -2.025 7.891 1 95.25 160 ALA A C 1
ATOM 1272 O O . ALA A 1 160 ? 7.551 -3.191 7.492 1 95.25 160 ALA A O 1
ATOM 1273 N N . HIS A 1 161 ? 8.547 -1.164 7.527 1 94.19 161 HIS A N 1
ATOM 1274 C CA . HIS A 1 161 ? 9.656 -1.606 6.699 1 94.19 161 HIS A CA 1
ATOM 1275 C C . HIS A 1 161 ? 10.523 -2.625 7.434 1 94.19 161 HIS A C 1
ATOM 1277 O O . HIS A 1 161 ? 10.984 -3.602 6.84 1 94.19 161 HIS A O 1
ATOM 1283 N N . ARG A 1 162 ? 10.773 -2.387 8.672 1 95.81 162 ARG A N 1
ATOM 1284 C CA . ARG A 1 162 ? 11.539 -3.346 9.469 1 95.81 162 ARG A CA 1
ATOM 1285 C C . ARG A 1 162 ? 10.836 -4.699 9.516 1 95.81 162 ARG A C 1
ATOM 1287 O O . ARG A 1 162 ? 11.477 -5.742 9.367 1 95.81 162 ARG A O 1
ATOM 1294 N N . PHE A 1 163 ? 9.562 -4.637 9.719 1 97.38 163 PHE A N 1
ATOM 1295 C CA . PHE A 1 163 ? 8.805 -5.883 9.68 1 97.38 163 PHE A CA 1
ATOM 1296 C C . PHE A 1 163 ? 9.008 -6.598 8.352 1 97.38 163 PHE A C 1
ATOM 1298 O O . PHE A 1 163 ? 9.258 -7.805 8.32 1 97.38 163 PHE A O 1
ATOM 1305 N N . ALA A 1 164 ? 8.852 -5.898 7.281 1 97.12 164 ALA A N 1
ATOM 1306 C CA . ALA A 1 164 ? 8.961 -6.492 5.949 1 97.12 164 ALA A CA 1
ATOM 1307 C C . ALA A 1 164 ? 10.328 -7.145 5.754 1 97.12 164 ALA A C 1
ATOM 1309 O O . ALA A 1 164 ? 10.414 -8.297 5.32 1 97.12 164 ALA A O 1
ATOM 1310 N N . VAL A 1 165 ? 11.352 -6.395 6.102 1 97.81 165 VAL A N 1
ATOM 1311 C CA . VAL A 1 165 ? 12.711 -6.898 5.949 1 97.81 165 VAL A CA 1
ATOM 1312 C C . VAL A 1 165 ? 12.891 -8.164 6.785 1 97.81 165 VAL A C 1
ATOM 1314 O O . VAL A 1 165 ? 13.367 -9.188 6.281 1 97.81 165 VAL A O 1
ATOM 1317 N N . ASP A 1 166 ? 12.5 -8.094 8.016 1 98.19 166 ASP A N 1
ATOM 1318 C CA . ASP A 1 166 ? 12.648 -9.234 8.906 1 98.19 166 ASP A CA 1
ATOM 1319 C C . ASP A 1 166 ? 11.891 -10.453 8.375 1 98.19 166 ASP A C 1
ATOM 1321 O O . ASP A 1 166 ? 12.383 -11.578 8.453 1 98.19 166 ASP A O 1
ATOM 1325 N N . TRP A 1 167 ? 10.688 -10.227 7.895 1 98.44 167 TRP A N 1
ATOM 1326 C CA . TRP A 1 167 ? 9.859 -11.312 7.391 1 98.44 167 TRP A CA 1
ATOM 1327 C C . TRP A 1 167 ? 10.523 -11.992 6.195 1 98.44 167 TRP A C 1
ATOM 1329 O O . TRP A 1 167 ? 10.641 -13.219 6.156 1 98.44 167 TRP A O 1
ATOM 1339 N N . PHE A 1 168 ? 10.961 -11.234 5.238 1 98.56 168 PHE A N 1
ATOM 1340 C CA . PHE A 1 168 ? 11.578 -11.789 4.039 1 98.56 168 PHE A CA 1
ATOM 1341 C C . PHE A 1 168 ? 12.906 -12.461 4.371 1 98.56 168 PHE A C 1
ATOM 1343 O O . PHE A 1 168 ? 13.266 -13.469 3.76 1 98.56 168 PHE A O 1
ATOM 1350 N N . GLU A 1 169 ? 13.672 -11.891 5.297 1 98.44 169 GLU A N 1
ATOM 1351 C CA . GLU A 1 169 ? 14.906 -12.531 5.738 1 98.44 169 GLU A CA 1
ATOM 1352 C C . GLU A 1 169 ? 14.633 -13.883 6.379 1 98.44 169 GLU A C 1
ATOM 1354 O O . GLU A 1 169 ? 15.398 -14.828 6.207 1 98.44 169 GLU A O 1
ATOM 1359 N N . GLY A 1 170 ? 13.586 -13.898 7.148 1 98.25 170 GLY A N 1
ATOM 1360 C CA . GLY A 1 170 ? 13.18 -15.18 7.707 1 98.25 170 GLY A CA 1
ATOM 1361 C C . GLY A 1 170 ? 12.859 -16.219 6.645 1 98.25 170 GLY A C 1
ATOM 1362 O O . GLY A 1 170 ? 13.273 -17.375 6.758 1 98.25 170 GLY A O 1
ATOM 1363 N N . LEU A 1 171 ? 12.133 -15.859 5.641 1 97.88 171 LEU A N 1
ATOM 1364 C CA . LEU A 1 171 ? 11.797 -16.766 4.555 1 97.88 171 LEU A CA 1
ATOM 1365 C C . LEU A 1 171 ? 13.055 -17.234 3.828 1 97.88 171 LEU A C 1
ATOM 1367 O O . LEU A 1 171 ? 13.18 -18.422 3.486 1 97.88 171 LEU A O 1
ATOM 1371 N N . LEU A 1 172 ? 13.953 -16.281 3.539 1 98 172 LEU A N 1
ATOM 1372 C CA . LEU A 1 172 ? 15.211 -16.641 2.893 1 98 172 LEU A CA 1
ATOM 1373 C C . LEU A 1 172 ? 15.984 -17.656 3.727 1 98 172 LEU A C 1
ATOM 1375 O O . LEU A 1 172 ? 16.516 -18.625 3.189 1 98 172 LEU A O 1
ATOM 1379 N N . ALA A 1 173 ? 16.062 -17.438 5.008 1 97.38 173 ALA A N 1
ATOM 1380 C CA . ALA A 1 173 ? 16.766 -18.359 5.91 1 97.38 173 ALA A CA 1
ATOM 1381 C C . ALA A 1 173 ? 16.141 -19.75 5.875 1 97.38 173 ALA A C 1
ATOM 1383 O O . ALA A 1 173 ? 16.859 -20.75 5.902 1 97.38 173 ALA A O 1
ATOM 1384 N N . GLU A 1 174 ? 14.797 -19.75 5.844 1 95.31 174 GLU A N 1
ATOM 1385 C CA . GLU A 1 174 ? 14.086 -21.016 5.73 1 95.31 174 GLU A CA 1
ATOM 1386 C C . GLU A 1 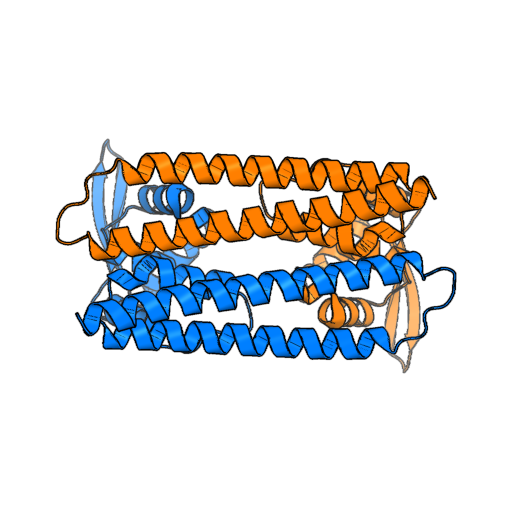174 ? 14.477 -21.766 4.457 1 95.31 174 GLU A C 1
ATOM 1388 O O . GLU A 1 174 ? 14.695 -22.969 4.48 1 95.31 174 GLU A O 1
ATOM 1393 N N . LEU A 1 175 ? 14.539 -21.062 3.371 1 94.31 175 LEU A N 1
ATOM 1394 C CA . LEU A 1 175 ? 14.867 -21.656 2.082 1 94.31 175 LEU A CA 1
ATOM 1395 C C . LEU A 1 175 ? 16.312 -22.141 2.066 1 94.31 175 LEU A C 1
ATOM 1397 O O . LEU A 1 175 ? 16.609 -23.188 1.484 1 94.31 175 LEU A O 1
ATOM 1401 N N . GLU A 1 176 ? 17.188 -21.422 2.688 1 94.56 176 GLU A N 1
ATOM 1402 C CA . GLU A 1 176 ? 18.594 -21.797 2.744 1 94.56 176 GLU A CA 1
ATOM 1403 C C . GLU A 1 176 ? 18.812 -23.016 3.633 1 94.56 176 GLU A C 1
ATOM 1405 O O . GLU A 1 176 ? 19.688 -23.844 3.357 1 94.56 176 GLU A O 1
ATOM 1410 N N . ALA A 1 177 ? 18.031 -23.141 4.629 1 91.69 177 ALA A N 1
ATOM 1411 C CA . ALA A 1 177 ? 18.141 -24.281 5.531 1 91.69 177 ALA A CA 1
ATOM 1412 C C . ALA A 1 177 ? 17.609 -25.562 4.871 1 91.69 177 ALA A C 1
ATOM 1414 O O . ALA A 1 177 ? 18.141 -26.641 5.109 1 91.69 177 ALA A O 1
ATOM 1415 N N . ALA A 1 178 ? 16.562 -25.469 4.078 1 84.38 178 ALA A N 1
ATOM 1416 C CA . ALA A 1 178 ? 15.977 -26.625 3.395 1 84.38 178 ALA A CA 1
ATOM 1417 C C . ALA A 1 178 ? 16.938 -27.172 2.344 1 84.38 178 ALA A C 1
ATOM 1419 O O . ALA A 1 178 ? 16.891 -28.375 2.027 1 84.38 178 ALA A O 1
ATOM 1420 N N . GLU A 1 179 ? 17.672 -26.391 1.765 1 77.81 179 GLU A N 1
ATOM 1421 C CA . GLU A 1 179 ? 18.656 -26.859 0.789 1 77.81 179 GLU A CA 1
ATOM 1422 C C . GLU A 1 179 ? 19.797 -27.625 1.465 1 77.81 179 GLU A C 1
ATOM 1424 O O . GLU A 1 179 ? 20.375 -28.531 0.863 1 77.81 179 GLU A O 1
ATOM 1429 N N . LYS A 1 180 ? 20.109 -27.281 2.68 1 76.88 180 LYS A N 1
ATOM 1430 C CA . LYS A 1 180 ? 21.188 -27.953 3.404 1 76.88 180 LYS A CA 1
ATOM 1431 C C . LYS A 1 180 ? 20.703 -29.266 4.027 1 76.88 180 LYS A C 1
ATOM 1433 O O . LYS A 1 180 ? 21.5 -30.172 4.258 1 76.88 180 LYS A O 1
ATOM 1438 N N . ALA A 1 181 ? 19.578 -29.469 4.254 1 65.31 181 ALA A N 1
ATOM 1439 C CA . ALA A 1 181 ? 19.094 -30.719 4.852 1 65.31 181 ALA A CA 1
ATOM 1440 C C . ALA A 1 181 ? 18.828 -31.766 3.785 1 65.31 181 ALA A C 1
ATOM 1442 O O . ALA A 1 181 ? 19.344 -32.875 3.865 1 65.31 181 ALA A O 1
ATOM 1443 N N . MET B 1 1 ? -7.008 11.594 -2.135 1 82.06 1 MET B N 1
ATOM 1444 C CA . MET B 1 1 ? -6.117 12.672 -2.559 1 82.06 1 MET B CA 1
ATOM 1445 C C . MET B 1 1 ? -6.637 14.023 -2.088 1 82.06 1 MET B C 1
ATOM 1447 O O . MET B 1 1 ? -5.887 14.812 -1.503 1 82.06 1 MET B O 1
ATOM 1451 N N . GLU B 1 2 ? -7.945 14.211 -2.213 1 91.88 2 GLU B N 1
ATOM 1452 C CA . GLU B 1 2 ? -8.523 15.516 -1.931 1 91.88 2 GLU B CA 1
ATOM 1453 C C . GLU B 1 2 ? -8.336 15.898 -0.464 1 91.88 2 GLU B C 1
ATOM 1455 O O . GLU B 1 2 ? -7.992 17.047 -0.152 1 91.88 2 GLU B O 1
ATOM 1460 N N . PHE B 1 3 ? -8.523 14.969 0.346 1 93.25 3 PHE B N 1
ATOM 1461 C CA . PHE B 1 3 ? -8.484 15.289 1.769 1 93.25 3 PHE B CA 1
ATOM 1462 C C . PHE B 1 3 ? -7.043 15.445 2.246 1 93.25 3 PHE B C 1
ATOM 1464 O O . PHE B 1 3 ? -6.773 16.188 3.189 1 93.25 3 PHE B O 1
ATOM 1471 N N . VAL B 1 4 ? -6.156 14.797 1.584 1 93.94 4 VAL B N 1
ATOM 1472 C CA . VAL B 1 4 ? -4.746 15.016 1.891 1 93.94 4 VAL B CA 1
ATOM 1473 C C . VAL B 1 4 ? -4.328 16.406 1.439 1 93.94 4 VAL B C 1
ATOM 1475 O O . VAL B 1 4 ? -3.623 17.125 2.162 1 93.94 4 VAL B O 1
ATOM 1478 N N . VAL B 1 5 ? -4.809 16.75 0.313 1 94.75 5 VAL B N 1
ATOM 1479 C CA . VAL B 1 5 ? -4.539 18.094 -0.181 1 94.75 5 VAL B CA 1
ATOM 1480 C C . VAL B 1 5 ? -5.113 19.125 0.788 1 94.75 5 VAL B C 1
ATOM 1482 O O . VAL B 1 5 ? -4.434 20.078 1.158 1 94.75 5 VAL B O 1
ATOM 1485 N N . LEU B 1 6 ? -6.336 18.922 1.184 1 96.31 6 LEU B N 1
ATOM 1486 C CA . LEU B 1 6 ? -6.977 19.844 2.127 1 96.31 6 LEU B CA 1
ATOM 1487 C C . LEU B 1 6 ? -6.191 19.906 3.43 1 96.31 6 LEU B C 1
ATOM 1489 O O . LEU B 1 6 ? -6.012 21 3.99 1 96.31 6 LEU B O 1
ATOM 1493 N N . GLY B 1 7 ? -5.773 18.75 3.891 1 95.12 7 GLY B N 1
ATOM 1494 C CA . GLY B 1 7 ? -4.977 18.719 5.109 1 95.12 7 GLY B CA 1
ATOM 1495 C C . GLY B 1 7 ? -3.717 19.562 5.016 1 95.12 7 GLY B C 1
ATOM 1496 O O . GLY B 1 7 ? -3.393 20.312 5.938 1 95.12 7 GLY B O 1
ATOM 1497 N N . LEU B 1 8 ? -3.049 19.5 3.902 1 93.31 8 LEU B N 1
ATOM 1498 C CA . LEU B 1 8 ? -1.837 20.281 3.695 1 93.31 8 LEU B CA 1
ATOM 1499 C C . LEU B 1 8 ? -2.154 21.766 3.646 1 93.31 8 LEU B C 1
ATOM 1501 O O . LEU B 1 8 ? -1.418 22.594 4.207 1 93.31 8 LEU B O 1
ATOM 1505 N N . LEU B 1 9 ? -3.25 22.078 3.039 1 95.31 9 LEU B N 1
ATOM 1506 C CA . LEU B 1 9 ? -3.629 23.469 2.904 1 95.31 9 LEU B CA 1
ATOM 1507 C C . LEU B 1 9 ? -4.07 24.047 4.246 1 95.31 9 LEU B C 1
ATOM 1509 O O . LEU B 1 9 ? -3.992 25.266 4.461 1 95.31 9 LEU B O 1
ATOM 1513 N N . LEU B 1 10 ? -4.602 23.219 5.109 1 94.19 10 LEU B N 1
ATOM 1514 C CA . LEU B 1 10 ? -4.977 23.656 6.453 1 94.19 10 LEU B CA 1
ATOM 1515 C C . LEU B 1 10 ? -3.742 24 7.277 1 94.19 10 LEU B C 1
ATOM 1517 O O . LEU B 1 10 ? -3.789 24.891 8.133 1 94.19 10 LEU B O 1
ATOM 1521 N N . LEU B 1 11 ? -2.686 23.312 7.004 1 90.69 11 LEU B N 1
ATOM 1522 C CA . LEU B 1 11 ? -1.434 23.594 7.695 1 90.69 11 LEU B CA 1
ATOM 1523 C C . LEU B 1 11 ? -0.819 24.906 7.191 1 90.69 11 LEU B C 1
ATOM 1525 O O . LEU B 1 11 ? -0.321 25.703 7.98 1 90.69 11 LEU B O 1
ATOM 1529 N N . LYS B 1 12 ? -0.851 25 5.926 1 91.19 12 LYS B N 1
ATOM 1530 C CA . LYS B 1 12 ? -0.305 26.188 5.266 1 91.19 12 LYS B CA 1
ATOM 1531 C C . LYS B 1 12 ? -0.82 26.297 3.834 1 91.19 12 LYS B C 1
ATOM 1533 O O . LYS B 1 12 ? -0.981 25.297 3.143 1 91.19 12 LYS B O 1
ATOM 1538 N N . SER B 1 13 ? -1.014 27.562 3.492 1 93.75 13 SER B N 1
ATOM 1539 C CA . SER B 1 13 ? -1.334 27.797 2.09 1 93.75 13 SER B CA 1
ATOM 1540 C C . SER B 1 13 ? -0.18 27.391 1.182 1 93.75 13 SER B C 1
ATOM 1542 O O . SER B 1 13 ? 0.987 27.625 1.511 1 93.75 13 SER B O 1
ATOM 1544 N N . HIS B 1 14 ? -0.544 26.766 0.052 1 93.75 14 HIS B N 1
ATOM 1545 C CA . HIS B 1 14 ? 0.473 26.25 -0.851 1 93.75 14 HIS B CA 1
ATOM 1546 C C . HIS B 1 14 ? 0.155 26.594 -2.301 1 93.75 14 HIS B C 1
ATOM 1548 O O . HIS B 1 14 ? -1.016 26.656 -2.684 1 93.75 14 HIS B O 1
ATOM 1554 N N . THR B 1 15 ? 1.236 26.844 -3.031 1 93.69 15 THR B N 1
ATOM 1555 C CA . THR B 1 15 ? 1.115 26.734 -4.48 1 93.69 15 THR B CA 1
ATOM 1556 C C . THR B 1 15 ? 1.098 25.281 -4.91 1 93.69 15 THR B C 1
ATOM 1558 O O . THR B 1 15 ? 1.332 24.375 -4.098 1 93.69 15 THR B O 1
ATOM 1561 N N . LEU B 1 16 ? 0.731 25.109 -6.219 1 91.75 16 LEU B N 1
ATOM 1562 C CA . LEU B 1 16 ? 0.811 23.75 -6.762 1 91.75 16 LEU B CA 1
ATOM 1563 C C . LEU B 1 16 ? 2.209 23.172 -6.57 1 91.75 16 LEU B C 1
ATOM 1565 O O . LEU B 1 16 ? 2.355 22 -6.203 1 91.75 16 LEU B O 1
ATOM 1569 N N . TYR B 1 17 ? 3.213 23.984 -6.742 1 89.81 17 TYR B N 1
ATOM 1570 C CA . TYR B 1 17 ? 4.598 23.547 -6.602 1 89.81 17 TYR B CA 1
ATOM 1571 C C . TYR B 1 17 ? 4.906 23.172 -5.16 1 89.81 17 TYR B C 1
ATOM 1573 O O . TYR B 1 17 ? 5.555 22.156 -4.902 1 89.81 17 TYR B O 1
ATOM 1581 N N . GLU B 1 18 ? 4.492 23.906 -4.297 1 90.44 18 GLU B N 1
ATOM 1582 C CA . GLU B 1 18 ? 4.727 23.656 -2.877 1 90.44 18 GLU B CA 1
ATOM 1583 C C . GLU B 1 18 ? 3.994 22.406 -2.412 1 90.44 18 GLU B C 1
ATOM 1585 O O . GLU B 1 18 ? 4.504 21.656 -1.577 1 90.44 18 GLU B O 1
ATOM 1590 N N . LEU B 1 19 ? 2.783 22.234 -2.926 1 91.44 19 LEU B N 1
ATOM 1591 C CA . LEU B 1 19 ? 2.041 21.016 -2.615 1 91.44 19 LEU B CA 1
ATOM 1592 C C . LEU B 1 19 ? 2.809 19.781 -3.076 1 91.44 19 LEU B C 1
ATOM 1594 O O . LEU B 1 19 ? 2.93 18.797 -2.33 1 91.44 19 LEU B O 1
ATOM 1598 N N . LYS B 1 20 ? 3.311 19.828 -4.242 1 89.31 20 LYS B N 1
ATOM 1599 C CA . LYS B 1 20 ? 4.074 18.703 -4.785 1 89.31 20 LYS B CA 1
ATOM 1600 C C . LYS B 1 20 ? 5.289 18.391 -3.916 1 89.31 20 LYS B C 1
ATOM 1602 O O . LYS B 1 20 ? 5.586 17.234 -3.65 1 89.31 20 LYS B O 1
ATOM 1607 N N . ARG B 1 21 ? 5.949 19.375 -3.488 1 87.06 21 ARG B N 1
ATOM 1608 C CA . ARG B 1 21 ? 7.125 19.219 -2.635 1 87.06 21 ARG B CA 1
ATOM 1609 C C . ARG B 1 21 ? 6.746 18.594 -1.296 1 87.06 21 ARG B C 1
ATOM 1611 O O . ARG B 1 21 ? 7.449 17.719 -0.793 1 87.06 21 ARG B O 1
ATOM 1618 N N . SER B 1 22 ? 5.668 19.141 -0.789 1 85.25 22 SER B N 1
ATOM 1619 C CA . SER B 1 22 ? 5.207 18.594 0.486 1 85.25 22 SER B CA 1
ATOM 1620 C C . SER B 1 22 ? 4.855 17.109 0.367 1 85.25 22 SER B C 1
ATOM 1622 O O . SER B 1 22 ? 5.137 16.328 1.275 1 85.25 22 SER B O 1
ATOM 1624 N N . PHE B 1 23 ? 4.238 16.719 -0.716 1 86.25 23 PHE B N 1
ATOM 1625 C CA . PHE B 1 23 ? 3.922 15.32 -0.949 1 86.25 23 PHE B CA 1
ATOM 1626 C C . PHE B 1 23 ? 5.191 14.484 -1.029 1 86.25 23 PHE B C 1
ATOM 1628 O O . PHE B 1 23 ? 5.273 13.406 -0.436 1 86.25 23 PHE B O 1
ATOM 1635 N N . GLN B 1 24 ? 6.148 14.93 -1.659 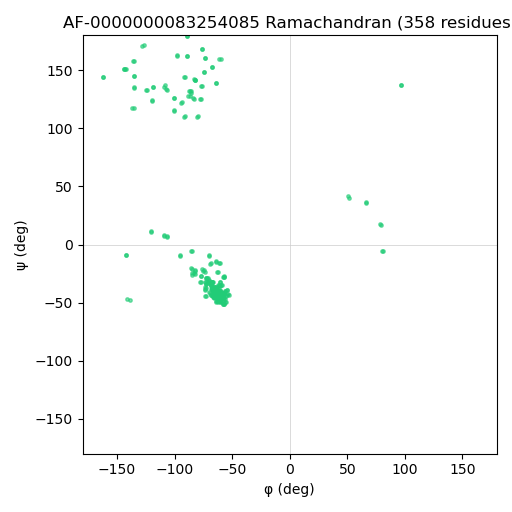1 80.69 24 GLN B N 1
ATOM 1636 C CA . GLN B 1 24 ? 7.395 14.195 -1.858 1 80.69 24 GLN B CA 1
ATOM 1637 C C . GLN B 1 24 ? 8.148 14.031 -0.543 1 80.69 24 GLN B C 1
ATOM 1639 O O . GLN B 1 24 ? 8.812 13.008 -0.326 1 80.69 24 GLN B O 1
ATOM 1644 N N . LEU B 1 25 ? 8.055 15 0.358 1 75.06 25 LEU B N 1
ATOM 1645 C CA . LEU B 1 25 ? 8.867 15.023 1.573 1 75.06 25 LEU B CA 1
ATOM 1646 C C . LEU B 1 25 ? 8.219 14.188 2.674 1 75.06 25 LEU B C 1
ATOM 1648 O O . LEU B 1 25 ? 8.906 13.648 3.539 1 75.06 25 LEU B O 1
ATOM 1652 N N . GLY B 1 26 ? 6.996 14.031 2.582 1 73.5 26 GLY B N 1
ATOM 1653 C CA . GLY B 1 26 ? 6.383 13.352 3.713 1 73.5 26 GLY B CA 1
ATOM 1654 C C . GLY B 1 26 ? 5.293 12.383 3.305 1 73.5 26 GLY B C 1
ATOM 1655 O O . GLY B 1 26 ? 5.328 11.211 3.684 1 73.5 26 GLY B O 1
ATOM 1656 N N . ILE B 1 27 ? 4.523 12.859 2.498 1 75.94 27 ILE B N 1
ATOM 1657 C CA . ILE B 1 27 ? 3.295 12.141 2.191 1 75.94 27 ILE B CA 1
ATOM 1658 C C . ILE B 1 27 ? 3.607 10.945 1.293 1 75.94 27 ILE B C 1
ATOM 1660 O O . ILE B 1 27 ? 2.91 9.93 1.333 1 75.94 27 ILE B O 1
ATOM 1664 N N . ALA B 1 28 ? 4.656 11.023 0.632 1 75.69 28 ALA B N 1
ATOM 1665 C CA . ALA B 1 28 ? 5.027 9.984 -0.328 1 75.69 28 ALA B CA 1
ATOM 1666 C C . ALA B 1 28 ? 5.273 8.656 0.372 1 75.69 28 ALA B C 1
ATOM 1668 O O . ALA B 1 28 ? 5.27 7.602 -0.268 1 75.69 28 ALA B O 1
ATOM 1669 N N . LEU B 1 29 ? 5.418 8.742 1.652 1 72.44 29 LEU B N 1
ATOM 1670 C CA . LEU B 1 29 ? 5.641 7.539 2.449 1 72.44 29 LEU B CA 1
ATOM 1671 C C . LEU B 1 29 ? 4.445 6.598 2.357 1 72.44 29 LEU B C 1
ATOM 1673 O O . LEU B 1 29 ? 4.594 5.383 2.521 1 72.44 29 LEU B O 1
ATOM 1677 N N . PHE B 1 30 ? 3.287 7.203 2.031 1 79.12 30 PHE B N 1
ATOM 1678 C CA . PHE B 1 30 ? 2.107 6.348 2.107 1 79.12 30 PHE B CA 1
ATOM 1679 C C . PHE B 1 30 ? 1.142 6.656 0.971 1 79.12 30 PHE B C 1
ATOM 1681 O O . PHE B 1 30 ? 0.136 5.965 0.799 1 79.12 30 PHE B O 1
ATOM 1688 N N . TYR B 1 31 ? 1.434 7.672 0.299 1 75.94 31 TYR B N 1
ATOM 1689 C CA . TYR B 1 31 ? 0.535 8.062 -0.78 1 75.94 31 TYR B CA 1
ATOM 1690 C C . TYR B 1 31 ? 1.317 8.422 -2.037 1 75.94 31 TYR B C 1
ATOM 1692 O O . TYR B 1 31 ? 2.141 9.344 -2.025 1 75.94 31 TYR B O 1
ATOM 1700 N N . SER B 1 32 ? 1.08 7.664 -3.059 1 76.44 32 SER B N 1
ATOM 1701 C CA . SER B 1 32 ? 1.704 7.988 -4.336 1 76.44 32 SER B CA 1
ATOM 1702 C C . SER B 1 32 ? 0.874 9.008 -5.113 1 76.44 32 SER B C 1
ATOM 1704 O O . SER B 1 32 ? -0.355 8.914 -5.148 1 76.44 32 SER B O 1
ATOM 1706 N N . VAL B 1 33 ? 1.533 10.031 -5.582 1 79 33 VAL B N 1
ATOM 1707 C CA . VAL B 1 33 ? 0.777 11.078 -6.254 1 79 33 VAL B CA 1
ATOM 1708 C C . VAL B 1 33 ? 1.497 11.492 -7.539 1 79 33 VAL B C 1
ATOM 1710 O O . VAL B 1 33 ? 2.73 11.523 -7.582 1 79 33 VAL B O 1
ATOM 1713 N N . SER B 1 34 ? 0.741 11.602 -8.516 1 77.69 34 SER B N 1
ATOM 1714 C CA . SER B 1 34 ? 1.256 12.195 -9.75 1 77.69 34 SER B CA 1
ATOM 1715 C C . SER B 1 34 ? 0.872 13.664 -9.852 1 77.69 34 SER B C 1
ATOM 1717 O O . SER B 1 34 ? -0.041 14.125 -9.164 1 77.69 34 SER B O 1
ATOM 1719 N N . ASN B 1 35 ? 1.589 14.375 -10.734 1 82 35 ASN B N 1
ATOM 1720 C CA . ASN B 1 35 ? 1.249 15.766 -11 1 82 35 ASN B CA 1
ATOM 1721 C C . ASN B 1 35 ? -0.187 15.906 -11.492 1 82 35 ASN B C 1
ATOM 1723 O O . ASN B 1 35 ? -0.928 16.766 -11.023 1 82 35 ASN B O 1
ATOM 1727 N N . GLY B 1 36 ? -0.499 15.078 -12.375 1 86.38 36 GLY B N 1
ATOM 1728 C CA . GLY B 1 36 ? -1.848 15.125 -12.914 1 86.38 36 GLY B CA 1
ATOM 1729 C C . GLY B 1 36 ? -2.918 14.883 -11.867 1 86.38 36 GLY B C 1
ATOM 1730 O O . GLY B 1 36 ? -3.947 15.562 -11.859 1 86.38 36 GLY B O 1
ATOM 1731 N N . SER B 1 37 ? -2.633 14.078 -10.961 1 88.12 37 SER B N 1
ATOM 1732 C CA . SER B 1 37 ? -3.609 13.773 -9.914 1 88.12 37 SER B CA 1
ATOM 1733 C C . SER B 1 37 ? -3.762 14.93 -8.945 1 88.12 37 SER B C 1
ATOM 1735 O O . SER B 1 37 ? -4.863 15.203 -8.461 1 88.12 37 SER B O 1
ATOM 1737 N N . LEU B 1 38 ? -2.717 15.625 -8.695 1 91.75 38 LEU B N 1
ATOM 1738 C CA . LEU B 1 38 ? -2.756 16.781 -7.809 1 91.75 38 LEU B CA 1
ATOM 1739 C C . LEU B 1 38 ? -3.555 17.922 -8.438 1 91.75 38 LEU B C 1
ATOM 1741 O O . LEU B 1 38 ? -4.367 18.562 -7.762 1 91.75 38 LEU B O 1
ATOM 1745 N N . GLN B 1 39 ? -3.283 18.109 -9.688 1 93.56 39 GLN B N 1
ATOM 1746 C CA . GLN B 1 39 ? -4.008 19.141 -10.414 1 93.56 39 GLN B CA 1
ATOM 1747 C C . GLN B 1 39 ? -5.504 18.844 -10.461 1 93.56 39 GLN B C 1
ATOM 1749 O O . GLN B 1 39 ? -6.332 19.734 -10.266 1 93.56 39 GLN B O 1
ATOM 1754 N N . ALA B 1 40 ? -5.82 17.688 -10.727 1 94.5 40 ALA B N 1
ATOM 1755 C CA . ALA B 1 40 ? -7.219 17.266 -10.766 1 94.5 40 ALA B CA 1
ATOM 1756 C C . ALA B 1 40 ? -7.887 1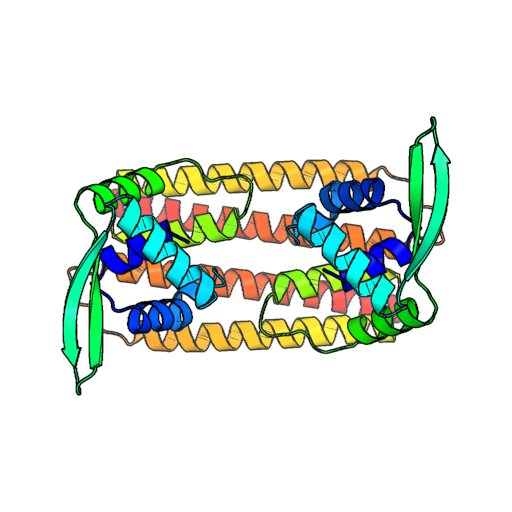7.469 -9.414 1 94.5 40 ALA B C 1
ATOM 1758 O O . ALA B 1 40 ? -9.039 17.906 -9.336 1 94.5 40 ALA B O 1
ATOM 1759 N N . ALA B 1 41 ? -7.203 17.141 -8.391 1 94.75 41 ALA B N 1
ATOM 1760 C CA . ALA B 1 41 ? -7.73 17.312 -7.043 1 94.75 41 ALA B CA 1
ATOM 1761 C C . ALA B 1 41 ? -7.992 18.781 -6.734 1 94.75 41 ALA B C 1
ATOM 1763 O O . ALA B 1 41 ? -9.039 19.125 -6.184 1 94.75 41 ALA B O 1
ATOM 1764 N N . LEU B 1 42 ? -7.055 19.609 -7.086 1 95.62 42 LEU B N 1
ATOM 1765 C CA . LEU B 1 42 ? -7.207 21.047 -6.855 1 95.62 42 LEU B CA 1
ATOM 1766 C C . LEU B 1 42 ? -8.398 21.594 -7.633 1 95.62 42 LEU B C 1
ATOM 1768 O O . LEU B 1 42 ? -9.188 22.375 -7.094 1 95.62 42 LEU B O 1
ATOM 1772 N N . LYS B 1 43 ? -8.477 21.188 -8.836 1 96.19 43 LYS B N 1
ATOM 1773 C CA . LYS B 1 43 ? -9.594 21.625 -9.664 1 96.19 43 LYS B CA 1
ATOM 1774 C C . LYS B 1 43 ? -10.93 21.188 -9.078 1 96.19 43 LYS B C 1
ATOM 1776 O O . LYS B 1 43 ? -11.883 21.953 -9.039 1 96.19 43 LYS B O 1
ATOM 1781 N N . LYS B 1 44 ? -10.992 19.984 -8.68 1 97.38 44 LYS B N 1
ATOM 1782 C CA . LYS B 1 44 ? -12.219 19.453 -8.078 1 97.38 44 LYS B CA 1
ATOM 1783 C C . LYS B 1 44 ? -12.578 20.219 -6.809 1 97.38 44 LYS B C 1
ATOM 1785 O O . LYS B 1 44 ? -13.734 20.609 -6.625 1 97.38 44 LYS B O 1
ATOM 1790 N N . LEU B 1 45 ? -11.664 20.406 -5.953 1 97.81 45 LEU B N 1
ATOM 1791 C CA . LEU B 1 45 ? -11.883 21.125 -4.699 1 97.81 45 LEU B CA 1
ATOM 1792 C C . LEU B 1 45 ? -12.328 22.562 -4.957 1 97.81 45 LEU B C 1
ATOM 1794 O O . LEU B 1 45 ? -13.164 23.094 -4.219 1 97.81 45 LEU B O 1
ATOM 1798 N N . GLU B 1 46 ? -11.703 23.125 -5.949 1 97 46 GLU B N 1
ATOM 1799 C CA . GLU B 1 46 ? -12.109 24.469 -6.332 1 97 46 GLU B CA 1
ATOM 1800 C C . GLU B 1 46 ? -13.555 24.5 -6.812 1 97 46 GLU B C 1
ATOM 1802 O O . GLU B 1 46 ? -14.336 25.375 -6.406 1 97 46 GLU B O 1
ATOM 1807 N N . ARG B 1 47 ? -13.875 23.594 -7.648 1 97.44 47 ARG B N 1
ATOM 1808 C CA . ARG B 1 47 ? -15.227 23.5 -8.188 1 97.44 47 ARG B CA 1
ATOM 1809 C C . ARG B 1 47 ? -16.25 23.297 -7.07 1 97.44 47 ARG B C 1
ATOM 1811 O O . ARG B 1 47 ? -17.359 23.828 -7.137 1 97.44 47 ARG B O 1
ATOM 1818 N N . GLU B 1 48 ? -15.875 22.594 -6.066 1 97.56 48 GLU B N 1
ATOM 1819 C CA . GLU B 1 48 ? -16.766 22.266 -4.957 1 97.56 48 GLU B CA 1
ATOM 1820 C C . GLU B 1 48 ? -16.781 23.391 -3.918 1 97.56 48 GLU B C 1
ATOM 1822 O O . GLU B 1 48 ? -17.531 23.328 -2.939 1 97.56 48 GLU B O 1
ATOM 1827 N N . GLY B 1 49 ? -15.938 24.359 -4.125 1 97.88 49 GLY B N 1
ATOM 1828 C CA . GLY B 1 49 ? -15.875 25.5 -3.223 1 97.88 49 GLY B CA 1
ATOM 1829 C C . GLY B 1 49 ? -15.117 25.203 -1.941 1 97.88 49 GLY B C 1
ATOM 1830 O O . GLY B 1 49 ? -15.25 25.938 -0.958 1 97.88 49 GLY B O 1
ATOM 1831 N N . ALA B 1 50 ? -14.344 24.172 -1.93 1 98.44 50 ALA B N 1
ATOM 1832 C CA . ALA B 1 50 ? -13.633 23.75 -0.728 1 98.44 50 ALA B CA 1
ATOM 1833 C C . ALA B 1 50 ? -12.312 24.484 -0.575 1 98.44 50 ALA B C 1
ATOM 1835 O O . ALA B 1 50 ? -11.75 24.547 0.519 1 98.44 50 ALA B O 1
ATOM 1836 N N . ILE B 1 51 ? -11.852 25.016 -1.717 1 98.38 51 ILE B N 1
ATOM 1837 C CA . ILE B 1 51 ? -10.633 25.828 -1.65 1 98.38 51 ILE B CA 1
ATOM 1838 C C . ILE B 1 51 ? -10.812 27.094 -2.479 1 98.38 51 ILE B C 1
ATOM 1840 O O . ILE B 1 51 ? -11.711 27.188 -3.314 1 98.38 51 ILE B O 1
ATOM 1844 N N . GLY B 1 52 ? -9.992 28.078 -2.113 1 97.31 52 GLY B N 1
ATOM 1845 C CA . GLY B 1 52 ? -9.773 29.281 -2.908 1 97.31 52 GLY B CA 1
ATOM 1846 C C . GLY B 1 52 ? -8.305 29.547 -3.189 1 97.31 52 GLY B C 1
ATOM 1847 O O . GLY B 1 52 ? -7.441 28.766 -2.807 1 97.31 52 GLY B O 1
ATOM 1848 N N . TYR B 1 53 ? -8.109 30.531 -4.059 1 96.06 53 TYR B N 1
ATOM 1849 C CA . TYR B 1 53 ? -6.711 30.844 -4.309 1 96.06 53 TYR B CA 1
ATOM 1850 C C . TYR B 1 53 ? -6.52 32.344 -4.488 1 96.06 53 TYR B C 1
ATOM 1852 O O . TYR B 1 53 ? -7.48 33.062 -4.742 1 96.06 53 TYR B O 1
ATOM 1860 N N . GLU B 1 54 ? -5.344 32.812 -4.133 1 94.81 54 GLU B N 1
ATOM 1861 C CA . GLU B 1 54 ? -4.875 34.156 -4.449 1 94.81 54 GLU B CA 1
ATOM 1862 C C . GLU B 1 54 ? -3.771 34.125 -5.504 1 94.81 54 GLU B C 1
ATOM 1864 O O . GLU B 1 54 ? -2.928 33.219 -5.496 1 94.81 54 GLU B O 1
ATOM 1869 N N . GLU B 1 55 ? -3.895 35 -6.414 1 92.69 55 GLU B N 1
ATOM 1870 C CA . GLU B 1 55 ? -2.863 35.094 -7.441 1 92.69 55 GLU B CA 1
ATOM 1871 C C . GLU B 1 55 ? -1.725 36 -7.012 1 92.69 55 GLU B C 1
ATOM 1873 O O . GLU B 1 55 ? -1.965 37.062 -6.453 1 92.69 55 GLU B O 1
ATOM 1878 N N . ARG B 1 56 ? -0.589 35.406 -7.133 1 88.06 56 ARG B N 1
ATOM 1879 C CA . ARG B 1 56 ? 0.608 36.188 -6.848 1 88.06 56 ARG B CA 1
ATOM 1880 C C . ARG B 1 56 ? 1.574 36.188 -8.031 1 88.06 56 ARG B C 1
ATOM 1882 O O . ARG B 1 56 ? 1.738 35.125 -8.68 1 88.06 56 ARG B O 1
ATOM 1889 N N . VAL B 1 57 ? 2.061 37.344 -8.383 1 85.12 57 VAL B N 1
ATOM 1890 C CA . VAL B 1 57 ? 3.041 37.406 -9.461 1 85.12 57 VAL B CA 1
ATOM 1891 C C . VAL B 1 57 ? 4.449 37.312 -8.883 1 85.12 57 VAL B C 1
ATOM 1893 O O . VAL B 1 57 ? 4.832 38.062 -7.996 1 85.12 57 VAL B O 1
ATOM 1896 N N . GLU B 1 58 ? 5.035 36.219 -9.148 1 79.19 58 GLU B N 1
ATOM 1897 C CA . GLU B 1 58 ? 6.43 36.062 -8.758 1 79.19 58 GLU B CA 1
ATOM 1898 C C . GLU B 1 58 ? 7.324 35.812 -9.969 1 79.19 58 GLU B C 1
ATOM 1900 O O . GLU B 1 58 ? 7.105 34.875 -10.742 1 79.19 58 GLU B O 1
ATOM 1905 N N . ASN B 1 59 ? 8.305 36.656 -10.07 1 84.88 59 ASN B N 1
ATOM 1906 C CA . ASN B 1 59 ? 9.242 36.625 -11.188 1 84.88 59 ASN B CA 1
ATOM 1907 C C . ASN B 1 59 ? 8.523 36.594 -12.531 1 84.88 59 ASN B C 1
ATOM 1909 O O . ASN B 1 59 ? 8.875 35.812 -13.414 1 84.88 59 ASN B O 1
ATOM 1913 N N . GLY B 1 60 ? 7.473 37.375 -12.648 1 80 60 GLY B N 1
ATOM 1914 C CA . GLY B 1 60 ? 6.746 37.5 -13.906 1 80 60 GLY B CA 1
ATOM 1915 C C . GLY B 1 60 ? 5.785 36.344 -14.164 1 80 60 GLY B C 1
ATOM 1916 O O . GLY B 1 60 ? 5.094 36.344 -15.18 1 80 60 GLY B O 1
ATOM 1917 N N . ARG B 1 61 ? 5.832 35.438 -13.352 1 84 61 ARG B N 1
ATOM 1918 C CA . ARG B 1 61 ? 4.918 34.312 -13.516 1 84 61 ARG B CA 1
ATOM 1919 C C . ARG B 1 61 ? 3.814 34.344 -12.461 1 84 61 ARG B C 1
ATOM 1921 O O . ARG B 1 61 ? 4.066 34.656 -11.305 1 84 61 ARG B O 1
ATOM 1928 N N . ASN B 1 62 ? 2.689 34.125 -13.031 1 86.31 62 ASN B N 1
ATOM 1929 C CA . ASN B 1 62 ? 1.54 34.094 -12.133 1 86.31 62 ASN B CA 1
ATOM 1930 C C . ASN B 1 62 ? 1.473 32.75 -11.383 1 86.31 62 ASN B C 1
ATOM 1932 O O . ASN B 1 62 ? 1.55 31.688 -11.992 1 86.31 62 ASN B O 1
ATOM 1936 N N . LYS B 1 63 ? 1.429 32.875 -10.023 1 90.5 63 LYS B N 1
ATOM 1937 C CA . LYS B 1 63 ? 1.287 31.703 -9.18 1 90.5 63 LYS B CA 1
ATOM 1938 C C . LYS B 1 63 ? 0.001 31.766 -8.359 1 90.5 63 LYS B C 1
ATOM 1940 O O . LYS B 1 63 ? -0.392 32.844 -7.887 1 90.5 63 LYS B O 1
ATOM 1945 N N . LYS B 1 64 ? -0.641 30.688 -8.336 1 94.25 64 LYS B N 1
ATOM 1946 C CA . LYS B 1 64 ? -1.826 30.578 -7.492 1 94.25 64 LYS B CA 1
ATOM 1947 C C . LYS B 1 64 ? -1.478 29.984 -6.129 1 94.25 64 LYS B C 1
ATOM 1949 O O . LYS B 1 64 ? -0.846 28.938 -6.051 1 94.25 64 LYS B O 1
ATOM 1954 N N . VAL B 1 65 ? -1.805 30.766 -5.117 1 96.44 65 VAL B N 1
ATOM 1955 C CA . VAL B 1 65 ? -1.638 30.266 -3.756 1 96.44 65 VAL B CA 1
ATOM 1956 C C . VAL B 1 65 ? -2.986 29.812 -3.205 1 96.44 65 VAL B C 1
ATOM 1958 O O . VAL B 1 65 ? -3.875 30.625 -2.959 1 96.44 65 VAL B O 1
ATOM 1961 N N . TYR B 1 66 ? -3.09 28.516 -2.939 1 97.56 66 TYR B N 1
ATOM 1962 C CA . TYR B 1 66 ? -4.359 27.906 -2.557 1 97.56 66 TYR B CA 1
ATOM 1963 C C . TYR B 1 66 ? -4.516 27.891 -1.04 1 97.56 66 TYR B C 1
ATOM 1965 O O . TYR B 1 66 ? -3.537 27.703 -0.311 1 97.56 66 TYR B O 1
ATOM 1973 N N . SER B 1 67 ? -5.746 28.078 -0.626 1 97.56 67 SER B N 1
ATOM 1974 C CA . SER B 1 67 ? -6.129 27.969 0.778 1 97.56 67 SER B CA 1
ATOM 1975 C C . SER B 1 67 ? -7.516 27.359 0.93 1 97.56 67 SER B C 1
ATOM 1977 O O . SER B 1 67 ? -8.359 27.5 0.044 1 97.56 67 SER B O 1
ATOM 1979 N N . PRO B 1 68 ? -7.723 26.688 2.041 1 97.69 68 PRO B N 1
ATOM 1980 C CA . PRO B 1 68 ? -9.055 26.109 2.238 1 97.69 68 PRO B CA 1
ATOM 1981 C C . PRO B 1 68 ? -10.102 27.156 2.604 1 97.69 68 PRO B C 1
ATOM 1983 O O . PRO B 1 68 ? -9.773 28.172 3.219 1 97.69 68 PRO B O 1
ATOM 1986 N N . THR B 1 69 ? -11.305 26.922 2.201 1 98.06 69 THR B N 1
ATOM 1987 C CA . THR B 1 69 ? -12.453 27.688 2.676 1 98.06 69 THR B CA 1
ATOM 1988 C C . THR B 1 69 ? -13.047 27.062 3.934 1 98.06 69 THR B C 1
ATOM 1990 O O . THR B 1 69 ? -12.547 26.031 4.414 1 98.06 69 THR B O 1
ATOM 1993 N N . ASN B 1 70 ? -14.141 27.719 4.469 1 97.81 70 ASN B N 1
ATOM 1994 C CA . ASN B 1 70 ? -14.859 27.125 5.59 1 97.81 70 ASN B CA 1
ATOM 1995 C C . ASN B 1 70 ? -15.477 25.781 5.211 1 97.81 70 ASN B C 1
ATOM 1997 O O . ASN B 1 70 ? -15.523 24.875 6.031 1 97.81 70 ASN B O 1
ATOM 2001 N N . LEU B 1 71 ? -15.883 25.75 4.02 1 98.06 71 LEU B N 1
ATOM 2002 C CA . LEU B 1 71 ? -16.453 24.5 3.525 1 98.06 71 LEU B CA 1
ATOM 2003 C C . LEU B 1 71 ? -15.398 23.406 3.473 1 98.06 71 LEU B C 1
ATOM 2005 O O . LEU B 1 71 ? -15.672 22.25 3.83 1 98.06 71 LEU B O 1
ATOM 2009 N N . GLY B 1 72 ? -14.227 23.734 2.963 1 98.12 72 GLY B N 1
ATOM 2010 C CA . GLY B 1 72 ? -13.125 22.781 2.902 1 98.12 72 GLY B CA 1
ATOM 2011 C C . GLY B 1 72 ? -12.672 22.297 4.27 1 98.12 72 GLY B C 1
ATOM 2012 O O . GLY B 1 72 ? -12.406 21.109 4.465 1 98.12 72 GLY B O 1
ATOM 2013 N N . ARG B 1 73 ? -12.648 23.266 5.172 1 97.19 73 ARG B N 1
ATOM 2014 C CA . ARG B 1 73 ? -12.281 22.922 6.543 1 97.19 73 ARG B CA 1
ATOM 2015 C C . ARG B 1 73 ? -13.281 21.938 7.145 1 97.19 73 ARG B C 1
ATOM 2017 O O . ARG B 1 73 ? -12.883 20.922 7.73 1 97.19 73 ARG B O 1
ATOM 2024 N N . ALA B 1 74 ? -14.492 22.266 6.965 1 97.44 74 ALA B N 1
ATOM 2025 C CA . ALA B 1 74 ? -15.547 21.406 7.5 1 97.44 74 ALA B CA 1
ATOM 2026 C C . ALA B 1 74 ? -15.492 20.016 6.875 1 97.44 74 ALA B C 1
ATOM 2028 O O . ALA B 1 74 ? -15.672 19.016 7.562 1 97.44 74 ALA B O 1
ATOM 2029 N N . ALA B 1 75 ? -15.273 19.953 5.625 1 97.31 75 ALA B N 1
ATOM 2030 C CA . ALA B 1 75 ? -15.195 18.688 4.914 1 97.31 75 ALA B CA 1
ATOM 2031 C C . ALA B 1 75 ? -14.023 17.844 5.426 1 97.31 75 ALA B C 1
ATOM 2033 O O . ALA B 1 75 ? -14.148 16.625 5.59 1 97.31 75 ALA B O 1
ATOM 2034 N N . PHE B 1 76 ? -12.953 18.547 5.648 1 97.81 76 PHE B N 1
ATOM 2035 C CA . PHE B 1 76 ? -11.766 17.844 6.133 1 97.81 76 PHE B CA 1
ATOM 2036 C C . PHE B 1 76 ? -12.023 17.234 7.504 1 97.81 76 PHE B C 1
ATOM 2038 O O . PHE B 1 76 ? -11.734 16.062 7.727 1 97.81 76 PHE B O 1
ATOM 2045 N N . TYR B 1 77 ? -12.516 17.938 8.359 1 96.81 77 TYR B N 1
ATOM 2046 C CA . TYR B 1 77 ? -12.719 17.469 9.719 1 96.81 77 TYR B CA 1
ATOM 2047 C C . TYR B 1 77 ? -13.805 16.391 9.766 1 96.81 77 TYR B C 1
ATOM 2049 O O . TYR B 1 77 ? -13.719 15.453 10.562 1 96.81 77 TYR B O 1
ATOM 2057 N N . ALA B 1 78 ? -14.781 16.562 8.891 1 96.69 78 ALA B N 1
ATOM 2058 C CA . ALA B 1 78 ? -15.773 15.5 8.766 1 96.69 78 ALA B CA 1
ATOM 2059 C C . ALA B 1 78 ? -15.117 14.203 8.297 1 96.69 78 ALA B C 1
ATOM 2061 O O . ALA B 1 78 ? -15.406 13.125 8.82 1 96.69 78 ALA B O 1
ATOM 2062 N N . TRP B 1 79 ? -14.281 14.305 7.328 1 97.06 79 TRP B N 1
ATOM 2063 C CA . TRP B 1 79 ? -13.57 13.148 6.793 1 97.06 79 TRP B CA 1
ATOM 2064 C C . TRP B 1 79 ? -12.719 12.477 7.867 1 97.06 79 TRP B C 1
ATOM 2066 O O . TRP B 1 79 ? -12.68 11.25 7.965 1 97.06 79 TRP B O 1
ATOM 2076 N N . MET B 1 80 ? -12.07 13.258 8.695 1 97.06 80 MET B N 1
ATOM 2077 C CA . MET B 1 80 ? -11.242 12.727 9.773 1 97.06 80 MET B CA 1
ATOM 2078 C C . MET B 1 80 ? -12.055 11.82 10.695 1 97.06 80 MET B C 1
ATOM 2080 O O . MET B 1 80 ? -11.523 10.867 11.266 1 97.06 80 MET B O 1
ATOM 2084 N N . GLU B 1 81 ? -13.258 12.109 10.742 1 95.62 81 GLU B N 1
ATOM 2085 C CA . GLU B 1 81 ? -14.062 11.438 11.758 1 95.62 81 GLU B CA 1
ATOM 2086 C C . GLU B 1 81 ? -14.969 10.383 11.133 1 95.62 81 GLU B C 1
ATOM 2088 O O . GLU B 1 81 ? -15.836 9.82 11.812 1 95.62 81 GLU B O 1
ATOM 2093 N N . THR B 1 82 ? -14.82 10.125 9.906 1 95.25 82 THR B N 1
ATOM 2094 C CA . THR B 1 82 ? -15.578 9.078 9.234 1 95.25 82 THR B CA 1
ATOM 2095 C C . THR B 1 82 ? -14.844 7.742 9.32 1 95.25 82 THR B C 1
ATOM 2097 O O . THR B 1 82 ? -13.641 7.703 9.594 1 95.25 82 THR B O 1
ATOM 2100 N N . ASP B 1 83 ? -15.594 6.664 9.07 1 94.31 83 ASP B N 1
ATOM 2101 C CA . ASP B 1 83 ? -15.016 5.324 9 1 94.31 83 ASP B CA 1
ATOM 2102 C C . A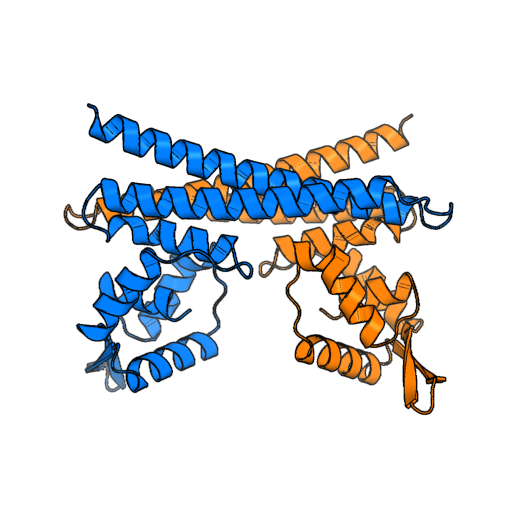SP B 1 83 ? -14.102 5.188 7.785 1 94.31 83 ASP B C 1
ATOM 2104 O O . ASP B 1 83 ? -14.234 5.934 6.812 1 94.31 83 ASP B O 1
ATOM 2108 N N . LEU B 1 84 ? -13.148 4.281 7.969 1 92.81 84 LEU B N 1
ATOM 2109 C CA . LEU B 1 84 ? -12.219 4.062 6.871 1 92.81 84 LEU B CA 1
ATOM 2110 C C . LEU B 1 84 ? -12.812 3.117 5.832 1 92.81 84 LEU B C 1
ATOM 2112 O O . LEU B 1 84 ? -13.469 2.135 6.184 1 92.81 84 LEU B O 1
ATOM 2116 N N . PRO B 1 85 ? -12.547 3.408 4.613 1 82.69 85 PRO B N 1
ATOM 2117 C CA . PRO B 1 85 ? -13.016 2.508 3.557 1 82.69 85 PRO B CA 1
ATOM 2118 C C . PRO B 1 85 ? -12.211 1.211 3.488 1 82.69 85 PRO B C 1
ATOM 2120 O O . PRO B 1 85 ? -11.086 1.15 3.986 1 82.69 85 PRO B O 1
ATOM 2123 N N . ALA B 1 86 ? -12.852 0.189 2.834 1 73.88 86 ALA B N 1
ATOM 2124 C CA . ALA B 1 86 ? -12.188 -1.104 2.68 1 73.88 86 ALA B CA 1
ATOM 2125 C C . ALA B 1 86 ? -10.977 -0.992 1.76 1 73.88 86 ALA B C 1
ATOM 2127 O O . ALA B 1 86 ? -9.961 -1.65 1.982 1 73.88 86 ALA B O 1
ATOM 2128 N N . GLY B 1 87 ? -11.203 -0.175 0.706 1 76.69 87 GLY B N 1
ATOM 2129 C CA . GLY B 1 87 ? -10.07 0.005 -0.19 1 76.69 87 GLY B CA 1
ATOM 2130 C C . GLY B 1 87 ? -9.094 1.067 0.284 1 76.69 87 GLY B C 1
ATOM 2131 O O . GLY B 1 87 ? -9.477 1.978 1.024 1 76.69 87 GLY B O 1
ATOM 2132 N N . LYS B 1 88 ? -7.781 0.93 0.141 1 83.06 88 LYS B N 1
ATOM 2133 C CA . LYS B 1 88 ? -6.723 1.88 0.474 1 83.06 88 LYS B CA 1
ATOM 2134 C C . LYS B 1 88 ? -6.641 2.104 1.98 1 83.06 88 LYS B C 1
ATOM 2136 O O . LYS B 1 88 ? -6.516 3.242 2.438 1 83.06 88 LYS B O 1
ATOM 2141 N N . LEU B 1 89 ? -6.875 1.071 2.736 1 89.12 89 LEU B N 1
ATOM 2142 C CA . LEU B 1 89 ? -7.008 1.144 4.188 1 89.12 89 LEU B CA 1
ATOM 2143 C C . LEU B 1 89 ? -5.766 1.756 4.82 1 89.12 89 LEU B C 1
ATOM 2145 O O . LEU B 1 89 ? -5.863 2.719 5.586 1 89.12 89 LEU B O 1
ATOM 2149 N N . GLU B 1 90 ? -4.613 1.248 4.48 1 91.06 90 GLU B N 1
ATOM 2150 C CA . GLU B 1 90 ? -3.387 1.724 5.113 1 91.06 90 GLU B CA 1
ATOM 2151 C C . GLU B 1 90 ? -3.113 3.184 4.758 1 91.06 90 GLU B C 1
ATOM 2153 O O . GLU B 1 90 ? -2.791 3.99 5.633 1 91.06 90 GLU B O 1
ATOM 2158 N N . ALA B 1 91 ? -3.266 3.498 3.559 1 90.56 91 ALA B N 1
ATOM 2159 C CA . ALA B 1 91 ? -3.033 4.871 3.121 1 90.56 91 ALA B CA 1
ATOM 2160 C C . ALA B 1 91 ? -3.979 5.84 3.826 1 90.56 91 ALA B C 1
ATOM 2162 O O . ALA B 1 91 ? -3.574 6.934 4.227 1 90.56 91 ALA B O 1
ATOM 2163 N N . THR B 1 92 ? -5.23 5.461 3.955 1 93.75 92 THR B N 1
ATOM 2164 C CA . THR B 1 92 ? -6.207 6.301 4.641 1 93.75 92 THR B CA 1
ATOM 2165 C C . THR B 1 92 ? -5.855 6.441 6.117 1 93.75 92 THR B C 1
ATOM 2167 O O . THR B 1 92 ? -5.887 7.543 6.668 1 93.75 92 THR B O 1
ATOM 2170 N N . ALA B 1 93 ? -5.523 5.367 6.699 1 95.94 93 ALA B N 1
ATOM 2171 C CA . ALA B 1 93 ? -5.152 5.383 8.109 1 95.94 93 ALA B CA 1
ATOM 2172 C C . ALA B 1 93 ? -3.959 6.305 8.359 1 95.94 93 ALA B C 1
ATOM 2174 O O . ALA B 1 93 ? -3.975 7.117 9.281 1 95.94 93 ALA B O 1
ATOM 2175 N N . LEU B 1 94 ? -2.988 6.195 7.488 1 95.25 94 LEU B N 1
ATOM 2176 C CA . LEU B 1 94 ? -1.765 6.969 7.668 1 95.25 94 LEU B CA 1
ATOM 2177 C C . LEU B 1 94 ? -2.002 8.438 7.352 1 95.25 94 LEU B C 1
ATOM 2179 O O . LEU B 1 94 ? -1.389 9.32 7.961 1 95.25 94 LEU B O 1
ATOM 2183 N N . SER B 1 95 ? -2.875 8.711 6.434 1 94.31 95 SER B N 1
ATOM 2184 C CA . SER B 1 95 ? -3.254 10.102 6.176 1 94.31 95 SER B CA 1
ATOM 2185 C C . SER B 1 95 ? -3.895 10.734 7.406 1 94.31 95 SER B C 1
ATOM 2187 O O . SER B 1 95 ? -3.537 11.852 7.793 1 94.31 95 SER B O 1
ATOM 2189 N N . LYS B 1 96 ? -4.797 10.023 7.977 1 96.75 96 LYS B N 1
ATOM 2190 C CA . LYS B 1 96 ? -5.457 10.531 9.172 1 96.75 96 LYS B CA 1
ATOM 2191 C C . LYS B 1 96 ? -4.465 10.688 10.328 1 96.75 96 LYS B C 1
ATOM 2193 O O . LYS B 1 96 ? -4.512 11.672 11.062 1 96.75 96 LYS B O 1
ATOM 2198 N N . LEU B 1 97 ? -3.596 9.711 10.43 1 96.75 97 LEU B N 1
ATOM 2199 C CA . LEU B 1 97 ? -2.557 9.805 11.453 1 96.75 97 LEU B CA 1
ATOM 2200 C C . LEU B 1 97 ? -1.697 11.047 11.234 1 96.75 97 LEU B C 1
ATOM 2202 O O . LEU B 1 97 ? -1.438 11.805 12.172 1 96.75 97 LEU B O 1
ATOM 2206 N N . PHE B 1 98 ? -1.322 11.336 10.062 1 94.62 98 PHE B N 1
ATOM 2207 C CA . PHE B 1 98 ? -0.439 12.43 9.672 1 94.62 98 PHE B CA 1
ATOM 2208 C C . PHE B 1 98 ? -1.038 13.773 10.062 1 94.62 98 PHE B C 1
ATOM 2210 O O . PHE B 1 98 ? -0.314 14.695 10.453 1 94.62 98 PHE B O 1
ATOM 2217 N N . PHE B 1 99 ? -2.311 13.859 10.039 1 94.94 99 PHE B N 1
ATOM 2218 C CA . PHE B 1 99 ? -2.971 15.133 10.289 1 94.94 99 PHE B CA 1
ATOM 2219 C C . PHE B 1 99 ? -3.684 15.125 11.633 1 94.94 99 PHE B C 1
ATOM 2221 O O . PHE B 1 99 ? -4.457 16.031 11.938 1 94.94 99 PHE B O 1
ATOM 2228 N N . LEU B 1 100 ? -3.486 14.094 12.43 1 96.5 100 LEU B N 1
ATOM 2229 C CA . LEU B 1 100 ? -4.215 13.906 13.68 1 96.5 100 LEU B CA 1
ATOM 2230 C C . LEU B 1 100 ? -4.016 15.094 14.609 1 96.5 100 LEU B C 1
ATOM 2232 O O . LEU B 1 100 ? -4.922 15.445 15.375 1 96.5 100 LEU B O 1
ATOM 2236 N N . GLY B 1 101 ? -2.908 15.719 14.461 1 94.94 101 GLY B N 1
ATOM 2237 C CA . GLY B 1 101 ? -2.576 16.859 15.305 1 94.94 101 GLY B CA 1
ATOM 2238 C C . GLY B 1 101 ? -3.447 18.062 15.031 1 94.94 101 GLY B C 1
ATOM 2239 O O . GLY B 1 101 ? -3.467 19.016 15.828 1 94.94 101 GLY B O 1
ATOM 2240 N N . LEU B 1 102 ? -4.137 18.141 13.977 1 94.38 102 LEU B N 1
ATOM 2241 C CA . LEU B 1 102 ? -5.016 19.25 13.641 1 94.38 102 LEU B CA 1
ATOM 2242 C C . LEU B 1 102 ? -6.309 19.188 14.445 1 94.38 102 LEU B C 1
ATOM 2244 O O . LEU B 1 102 ? -7.043 20.172 14.523 1 94.38 102 LEU B O 1
ATOM 2248 N N . LEU B 1 103 ? -6.598 18 14.938 1 94.81 103 LEU B N 1
ATOM 2249 C CA . LEU B 1 103 ? -7.812 17.859 15.734 1 94.81 103 LEU B CA 1
ATOM 2250 C C . LEU B 1 103 ? -7.605 18.422 17.141 1 94.81 103 LEU B C 1
ATOM 2252 O O . LEU B 1 103 ? -6.555 18.203 17.75 1 94.81 103 LEU B O 1
ATOM 2256 N N . ASP B 1 104 ? -8.641 19.141 17.531 1 89.31 104 ASP B N 1
ATOM 2257 C CA . ASP B 1 104 ? -8.625 19.625 18.906 1 89.31 104 ASP B CA 1
ATOM 2258 C C . ASP B 1 104 ? -9.219 18.594 19.859 1 89.31 104 ASP B C 1
ATOM 2260 O O . ASP B 1 104 ? -10.273 18.016 19.578 1 89.31 104 ASP B O 1
ATOM 2264 N N . GLY B 1 105 ? -8.469 18.359 20.969 1 89.81 105 GLY B N 1
ATOM 2265 C CA . GLY B 1 105 ? -9.008 17.484 22 1 89.81 105 GLY B CA 1
ATOM 2266 C C . GLY B 1 105 ? -8.531 16.062 21.891 1 89.81 105 GLY B C 1
ATOM 2267 O O . GLY B 1 105 ? -8.562 15.469 20.812 1 89.81 105 GLY B O 1
ATOM 2268 N N . ASN B 1 106 ? -8.211 15.484 22.922 1 92.19 106 ASN B N 1
ATOM 2269 C CA . ASN B 1 106 ? -7.688 14.125 22.984 1 92.19 106 ASN B CA 1
ATOM 2270 C C . ASN B 1 106 ? -8.781 13.094 22.719 1 92.19 106 ASN B C 1
ATOM 2272 O O . ASN B 1 106 ? -8.523 12.039 22.141 1 92.19 106 ASN B O 1
ATOM 2276 N N . ASP B 1 107 ? -9.984 13.469 23.062 1 94.62 107 ASP B N 1
ATOM 2277 C CA . ASP B 1 107 ? -11.094 12.547 22.844 1 94.62 107 ASP B CA 1
ATOM 2278 C C . ASP B 1 107 ? -11.328 12.297 21.359 1 94.62 107 ASP B C 1
ATOM 2280 O O . ASP B 1 107 ? -11.578 11.156 20.953 1 94.62 107 ASP B O 1
ATOM 2284 N N . ARG B 1 108 ? -11.305 13.359 20.625 1 96.19 108 ARG B N 1
ATOM 2285 C CA . ARG B 1 108 ? -11.5 13.227 19.188 1 96.19 108 ARG B CA 1
ATOM 2286 C C . ARG B 1 108 ? -10.367 12.43 18.547 1 96.19 108 ARG B C 1
ATOM 2288 O O . ARG B 1 108 ? -10.609 11.594 17.672 1 96.19 108 ARG B O 1
ATOM 2295 N N . LYS B 1 109 ? -9.195 12.656 19 1 97.44 109 LYS B N 1
ATOM 2296 C CA . LYS B 1 109 ? -8.047 11.914 18.5 1 97.44 109 LYS B CA 1
ATOM 2297 C C . LYS B 1 109 ? -8.18 10.422 18.797 1 97.44 109 LYS B C 1
ATOM 2299 O O . LYS B 1 109 ? -7.953 9.578 17.922 1 97.44 109 LYS B O 1
ATOM 2304 N N . GLN B 1 110 ? -8.586 10.156 20 1 97.81 110 GLN B N 1
ATOM 2305 C CA . GLN B 1 110 ? -8.766 8.766 20.406 1 97.81 110 GLN B CA 1
ATOM 2306 C C . GLN B 1 110 ? -9.852 8.086 19.578 1 97.81 110 GLN B C 1
ATOM 2308 O O . GLN B 1 110 ? -9.703 6.926 19.188 1 97.81 110 GLN B O 1
ATOM 2313 N N . ALA B 1 111 ? -10.875 8.805 19.312 1 97.88 111 ALA B N 1
ATOM 2314 C CA . ALA B 1 111 ? -11.977 8.242 18.531 1 97.88 111 ALA B CA 1
ATOM 2315 C C . ALA B 1 111 ? -11.516 7.887 17.125 1 97.88 111 ALA B C 1
ATOM 2317 O O . ALA B 1 111 ? -11.883 6.84 16.594 1 97.88 111 ALA B O 1
ATOM 2318 N N . VAL B 1 112 ? -10.734 8.742 16.531 1 98.25 112 VAL B N 1
ATOM 2319 C CA . VAL B 1 112 ? -10.195 8.477 15.195 1 98.25 112 VAL B CA 1
ATOM 2320 C C . VAL B 1 112 ? -9.312 7.23 15.234 1 98.25 112 VAL B C 1
ATOM 2322 O O . VAL B 1 112 ? -9.438 6.352 14.383 1 98.25 112 VAL B O 1
ATOM 2325 N N . LEU B 1 113 ? -8.453 7.102 16.219 1 98.38 113 LEU B N 1
ATOM 2326 C CA . LEU B 1 113 ? -7.555 5.961 16.344 1 98.38 113 LEU B CA 1
ATOM 2327 C C . LEU B 1 113 ? -8.336 4.668 16.547 1 98.38 113 LEU B C 1
ATOM 2329 O O . LEU B 1 113 ? -7.984 3.623 16 1 98.38 113 LEU B O 1
ATOM 2333 N N . ARG B 1 114 ? -9.398 4.746 17.312 1 98.25 114 ARG B N 1
ATOM 2334 C CA . ARG B 1 114 ? -10.227 3.564 17.531 1 98.25 114 ARG B CA 1
ATOM 2335 C C . ARG B 1 114 ? -10.867 3.092 16.234 1 98.25 114 ARG B C 1
ATOM 2337 O O . ARG B 1 114 ? -10.977 1.889 15.992 1 98.25 114 ARG B O 1
ATOM 2344 N N . ARG B 1 115 ? -11.312 4.016 15.477 1 97.88 115 ARG B N 1
ATOM 2345 C CA . ARG B 1 115 ? -11.906 3.66 14.188 1 97.88 115 ARG B CA 1
ATOM 2346 C C . ARG B 1 115 ? -10.867 3.01 13.273 1 97.88 115 ARG B C 1
ATOM 2348 O O . ARG B 1 115 ? -11.172 2.045 12.57 1 97.88 115 ARG B O 1
ATOM 2355 N N . ILE B 1 116 ? -9.641 3.545 13.273 1 97.81 116 ILE B N 1
ATOM 2356 C CA . ILE B 1 116 ? -8.555 2.986 12.477 1 97.81 116 ILE B CA 1
ATOM 2357 C C . ILE B 1 116 ? -8.266 1.556 12.922 1 97.81 116 ILE B C 1
ATOM 2359 O O . ILE B 1 116 ? -8.203 0.642 12.102 1 97.81 116 ILE B O 1
ATOM 2363 N N . ILE B 1 117 ? -8.18 1.373 14.203 1 98.12 117 ILE B N 1
ATOM 2364 C CA . ILE B 1 117 ? -7.871 0.065 14.766 1 98.12 117 ILE B CA 1
ATOM 2365 C C . ILE B 1 117 ? -8.977 -0.927 14.406 1 98.12 117 ILE B C 1
ATOM 2367 O O . ILE B 1 117 ? -8.695 -2.061 14.008 1 98.12 117 ILE B O 1
ATOM 2371 N N . GLN B 1 118 ? -10.164 -0.459 14.516 1 97.19 118 GLN B N 1
ATOM 2372 C CA . GLN B 1 118 ? -11.305 -1.315 14.195 1 97.19 118 GLN B CA 1
ATOM 2373 C C . GLN B 1 118 ? -11.258 -1.752 12.727 1 97.19 118 GLN B C 1
ATOM 2375 O O . GLN B 1 118 ? -11.477 -2.926 12.422 1 97.19 118 GLN B O 1
ATOM 2380 N N . ALA B 1 119 ? -11.023 -0.852 11.898 1 96.06 119 ALA B N 1
ATOM 2381 C CA . ALA B 1 119 ? -10.961 -1.157 10.469 1 96.06 119 ALA B CA 1
ATOM 2382 C C . ALA B 1 119 ? -9.82 -2.129 10.172 1 96.06 119 ALA B C 1
ATOM 2384 O O . ALA B 1 119 ? -9.992 -3.068 9.391 1 96.06 119 ALA B O 1
ATOM 2385 N N . MET B 1 120 ? -8.672 -1.919 10.75 1 94.88 120 MET B N 1
ATOM 2386 C CA . MET B 1 120 ? -7.516 -2.779 10.523 1 94.88 120 MET B CA 1
ATOM 2387 C C . MET B 1 120 ? -7.77 -4.184 11.062 1 94.88 120 MET B C 1
ATOM 2389 O O . MET B 1 120 ? -7.359 -5.172 10.445 1 94.88 120 MET B O 1
ATOM 2393 N N . ARG B 1 121 ? -8.438 -4.266 12.156 1 95.38 121 ARG B N 1
ATOM 2394 C CA . ARG B 1 121 ? -8.781 -5.566 12.727 1 95.38 121 ARG B CA 1
ATOM 2395 C C . ARG B 1 121 ? -9.742 -6.324 11.82 1 95.38 121 ARG B C 1
ATOM 2397 O O . ARG B 1 121 ? -9.625 -7.539 11.656 1 95.38 121 ARG B O 1
ATOM 2404 N N . ALA B 1 122 ? -10.703 -5.605 11.391 1 93.81 122 ALA B N 1
ATOM 2405 C CA . ALA B 1 122 ? -11.656 -6.234 10.477 1 93.81 122 ALA B CA 1
ATOM 2406 C C . ALA B 1 122 ? -10.953 -6.781 9.234 1 93.81 122 ALA B C 1
ATOM 2408 O O . ALA B 1 122 ? -11.258 -7.887 8.781 1 93.81 122 ALA B O 1
ATOM 2409 N N . ALA B 1 123 ? -10.023 -6.008 8.711 1 90.44 123 ALA B N 1
ATOM 2410 C CA . ALA B 1 123 ? -9.258 -6.453 7.543 1 90.44 123 ALA B CA 1
ATOM 2411 C C . ALA B 1 123 ? -8.414 -7.68 7.875 1 90.44 123 ALA B C 1
ATOM 2413 O O . ALA B 1 123 ? -8.312 -8.609 7.074 1 90.44 123 ALA B O 1
ATOM 2414 N N . GLU B 1 124 ? -7.789 -7.68 9.023 1 90.19 124 GLU B N 1
ATOM 2415 C CA . GLU B 1 124 ? -7.016 -8.828 9.477 1 90.19 124 GLU B CA 1
ATOM 2416 C C . GLU B 1 124 ? -7.883 -10.078 9.562 1 90.19 124 GLU B C 1
ATOM 2418 O O . GLU B 1 124 ? -7.461 -11.164 9.156 1 90.19 124 GLU B O 1
ATOM 2423 N N . GLN B 1 125 ? -9.055 -9.898 10.078 1 90.5 125 GLN B N 1
ATOM 2424 C CA . GLN B 1 125 ? -9.969 -11.023 10.234 1 90.5 125 GLN B CA 1
ATOM 2425 C C . GLN B 1 125 ? -10.383 -11.586 8.875 1 90.5 125 GLN B C 1
ATOM 2427 O O . GLN B 1 125 ? -10.508 -12.797 8.711 1 90.5 125 GLN B O 1
ATOM 2432 N N . GLU B 1 126 ? -10.609 -10.734 7.969 1 86.44 126 GLU B N 1
ATOM 2433 C CA . GLU B 1 126 ? -10.945 -11.18 6.621 1 86.44 126 GLU B CA 1
ATOM 2434 C C . GLU B 1 126 ? -9.805 -11.984 6.004 1 86.44 126 GLU B C 1
ATOM 2436 O O . GLU B 1 126 ? -10.047 -12.984 5.324 1 86.44 126 GLU B O 1
ATOM 2441 N N . LEU B 1 127 ? -8.609 -11.547 6.254 1 84.25 127 LEU B N 1
ATOM 2442 C CA . LEU B 1 127 ? -7.445 -12.25 5.73 1 84.25 127 LEU B CA 1
ATOM 2443 C C . LEU B 1 127 ? -7.293 -13.617 6.395 1 84.25 127 LEU B C 1
ATOM 2445 O O . LEU B 1 127 ? -6.926 -14.594 5.734 1 84.25 127 LEU B O 1
ATOM 2449 N N . ARG B 1 128 ? -7.57 -13.68 7.605 1 85.69 128 ARG B N 1
ATOM 2450 C CA . ARG B 1 128 ? -7.484 -14.938 8.344 1 85.69 128 ARG B CA 1
ATOM 2451 C C . ARG B 1 128 ? -8.492 -15.953 7.809 1 85.69 128 ARG B C 1
ATOM 2453 O O . ARG B 1 128 ? -8.203 -17.156 7.754 1 85.69 128 ARG B O 1
ATOM 2460 N N . ALA B 1 1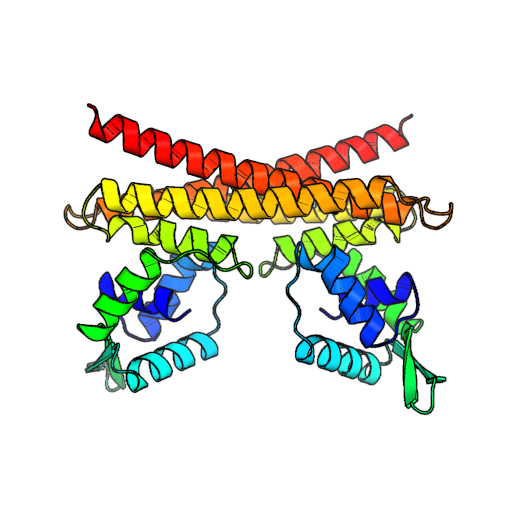29 ? -9.602 -15.445 7.453 1 83 129 ALA B N 1
ATOM 2461 C CA . ALA B 1 129 ? -10.625 -16.328 6.891 1 83 129 ALA B CA 1
ATOM 2462 C C . ALA B 1 129 ? -10.172 -16.906 5.555 1 83 129 ALA B C 1
ATOM 2464 O O . ALA B 1 129 ? -10.43 -18.078 5.262 1 83 129 ALA B O 1
ATOM 2465 N N . LEU B 1 130 ? -9.492 -16.141 4.801 1 78.5 130 LEU B N 1
ATOM 2466 C CA . LEU B 1 130 ? -8.938 -16.625 3.535 1 78.5 130 LEU B CA 1
ATOM 2467 C C . LEU B 1 130 ? -7.863 -17.672 3.773 1 78.5 130 LEU B C 1
ATOM 2469 O O . LEU B 1 130 ? -7.816 -18.688 3.068 1 78.5 130 LEU B O 1
ATOM 2473 N N . ASP B 1 131 ? -6.988 -17.469 4.688 1 76.31 131 ASP B N 1
ATOM 2474 C CA . ASP B 1 131 ? -5.922 -18.406 5.039 1 76.31 131 ASP B CA 1
ATOM 2475 C C . ASP B 1 131 ? -6.492 -19.781 5.414 1 76.31 131 ASP B C 1
ATOM 2477 O O . ASP B 1 131 ? -5.992 -20.797 4.957 1 76.31 131 ASP B O 1
ATOM 2481 N N . ALA B 1 132 ? -7.559 -19.734 6.109 1 70.94 132 ALA B N 1
ATOM 2482 C CA . ALA B 1 132 ? -8.195 -20.969 6.562 1 70.94 132 ALA B CA 1
ATOM 2483 C C . ALA B 1 132 ? -8.781 -21.75 5.387 1 70.94 132 ALA B C 1
ATOM 2485 O O . ALA B 1 132 ? -8.734 -22.969 5.359 1 70.94 132 ALA B O 1
ATOM 2486 N N . SER B 1 133 ? -9.203 -21.031 4.426 1 70.38 133 SER B N 1
ATOM 2487 C CA . SER B 1 133 ? -9.82 -21.672 3.26 1 70.38 133 SER B CA 1
ATOM 2488 C C . SER B 1 133 ? -8.758 -22.266 2.336 1 70.38 133 SER B C 1
ATOM 2490 O O . SER B 1 133 ? -8.977 -23.312 1.73 1 70.38 133 SER B O 1
ATOM 2492 N N . LEU B 1 134 ? -7.629 -21.688 2.244 1 68.56 134 LEU B N 1
ATOM 2493 C CA . LEU B 1 134 ? -6.547 -22.172 1.397 1 68.56 134 LEU B CA 1
ATOM 2494 C C . LEU B 1 134 ? -5.91 -23.422 1.993 1 68.56 134 LEU B C 1
ATOM 2496 O O . LEU B 1 134 ? -5.543 -24.344 1.264 1 68.56 134 LEU B O 1
ATOM 2500 N N . ALA B 1 135 ? -5.785 -23.391 3.273 1 63.34 135 ALA B N 1
ATOM 2501 C CA . ALA B 1 135 ? -5.172 -24.516 3.965 1 63.34 135 ALA B CA 1
ATOM 2502 C C . ALA B 1 135 ? -5.969 -25.797 3.734 1 63.34 135 ALA B C 1
ATOM 2504 O O . ALA B 1 135 ? -5.422 -26.906 3.828 1 63.34 135 ALA B O 1
ATOM 2505 N N . MET B 1 136 ? -7.172 -25.547 3.258 1 58.19 136 MET B N 1
ATOM 2506 C CA . MET B 1 136 ? -8.047 -26.703 3.064 1 58.19 136 MET B CA 1
ATOM 2507 C C . MET B 1 136 ? -7.98 -27.203 1.626 1 58.19 136 MET B C 1
ATOM 2509 O O . MET B 1 136 ? -8.461 -28.297 1.32 1 58.19 136 MET B O 1
ATOM 2513 N N . GLN B 1 137 ? -7.328 -26.391 0.915 1 63.47 137 GLN B N 1
ATOM 2514 C CA . GLN B 1 137 ? -7.305 -26.781 -0.49 1 63.47 137 GLN B CA 1
ATOM 2515 C C . GLN B 1 137 ? -6.211 -27.812 -0.754 1 63.47 137 GLN B C 1
ATOM 2517 O O . GLN B 1 137 ? -5.109 -27.719 -0.212 1 63.47 137 GLN B O 1
ATOM 2522 N N . GLN B 1 138 ? -6.566 -28.922 -1.324 1 59.72 138 GLN B N 1
ATOM 2523 C CA . GLN B 1 138 ? -5.617 -29.922 -1.795 1 59.72 138 GLN B CA 1
ATOM 2524 C C . GLN B 1 138 ? -5.031 -29.547 -3.148 1 59.72 138 GLN B C 1
ATOM 2526 O O . GLN B 1 138 ? -5.766 -29.375 -4.125 1 59.72 138 GLN B O 1
ATOM 2531 N N . VAL B 1 139 ? -3.773 -29.203 -3.088 1 68 139 VAL B N 1
ATOM 2532 C CA . VAL B 1 139 ? -3.109 -28.797 -4.324 1 68 139 VAL B CA 1
ATOM 2533 C C . VAL B 1 139 ? -2.273 -29.969 -4.855 1 68 139 VAL B C 1
ATOM 2535 O O . VAL B 1 139 ? -1.619 -30.672 -4.086 1 68 139 VAL B O 1
ATOM 2538 N N . GLU B 1 140 ? -2.57 -30.219 -6.031 1 67.31 140 GLU B N 1
ATOM 2539 C CA . GLU B 1 140 ? -1.836 -31.297 -6.691 1 67.31 140 GLU B CA 1
ATOM 2540 C C . GLU B 1 140 ? -0.345 -30.984 -6.766 1 67.31 140 GLU B C 1
ATOM 2542 O O . GLU B 1 140 ? 0.055 -29.812 -6.645 1 67.31 140 GLU B O 1
ATOM 2547 N N . GLU B 1 141 ? 0.538 -31.938 -6.945 1 66.19 141 GLU B N 1
ATOM 2548 C CA . GLU B 1 141 ? 1.994 -31.953 -6.848 1 66.19 141 GLU B CA 1
ATOM 2549 C C . GLU B 1 141 ? 2.617 -30.844 -7.695 1 66.19 141 GLU B C 1
ATOM 2551 O O . GLU B 1 141 ? 3.457 -30.094 -7.211 1 66.19 141 GLU B O 1
ATOM 2556 N N . PRO B 1 142 ? 2.127 -30.625 -8.953 1 68.25 142 PRO B N 1
ATOM 2557 C CA . PRO B 1 142 ? 2.861 -29.641 -9.766 1 68.25 142 PRO B CA 1
ATOM 2558 C C . PRO B 1 142 ? 2.689 -28.219 -9.25 1 68.25 142 PRO B C 1
ATOM 2560 O O . PRO B 1 142 ? 3.496 -27.344 -9.578 1 68.25 142 PRO B O 1
ATOM 2563 N N . TYR B 1 143 ? 1.79 -28.094 -8.328 1 80 143 TYR B N 1
ATOM 2564 C CA . TYR B 1 143 ? 1.513 -26.719 -7.93 1 80 143 TYR B CA 1
ATOM 2565 C C . TYR B 1 143 ? 1.792 -26.516 -6.445 1 80 143 TYR B C 1
ATOM 2567 O O . TYR B 1 143 ? 1.475 -25.469 -5.887 1 80 143 TYR B O 1
ATOM 2575 N N . GLN B 1 144 ? 2.412 -27.5 -5.906 1 83.81 144 GLN B N 1
ATOM 2576 C CA . GLN B 1 144 ? 2.668 -27.438 -4.473 1 83.81 144 GLN B CA 1
ATOM 2577 C C . GLN B 1 144 ? 3.561 -26.234 -4.129 1 83.81 144 GLN B C 1
ATOM 2579 O O . GLN B 1 144 ? 3.312 -25.531 -3.146 1 83.81 144 GLN B O 1
ATOM 2584 N N . GLN B 1 145 ? 4.59 -26.062 -5.023 1 88.06 145 GLN B N 1
ATOM 2585 C CA . GLN B 1 145 ? 5.484 -24.938 -4.762 1 88.06 145 GLN B CA 1
ATOM 2586 C C . GLN B 1 145 ? 4.766 -23.609 -4.965 1 88.06 145 GLN B C 1
ATOM 2588 O O . GLN B 1 145 ? 5.008 -22.641 -4.23 1 88.06 145 GLN B O 1
ATOM 2593 N N . VAL B 1 146 ? 3.939 -23.578 -5.957 1 89.31 146 VAL B N 1
ATOM 2594 C CA . VAL B 1 146 ? 3.156 -22.375 -6.191 1 89.31 146 VAL B CA 1
ATOM 2595 C C . VAL B 1 146 ? 2.26 -22.094 -4.988 1 89.31 146 VAL B C 1
ATOM 2597 O O . VAL B 1 146 ? 2.254 -20.969 -4.457 1 89.31 146 VAL B O 1
ATOM 2600 N N . PHE B 1 147 ? 1.644 -23.078 -4.527 1 88.81 147 PHE B N 1
ATOM 2601 C CA . PHE B 1 147 ? 0.739 -22.953 -3.393 1 88.81 147 PHE B CA 1
ATOM 2602 C C . PHE B 1 147 ? 1.499 -22.531 -2.141 1 88.81 147 PHE B C 1
ATOM 2604 O O . PHE B 1 147 ? 1.015 -21.703 -1.36 1 88.81 147 PHE B O 1
ATOM 2611 N N . ARG B 1 148 ? 2.617 -23.062 -1.966 1 90.56 148 ARG B N 1
ATOM 2612 C CA . ARG B 1 148 ? 3.436 -22.734 -0.804 1 90.56 148 ARG B CA 1
ATOM 2613 C C . ARG B 1 148 ? 3.705 -21.234 -0.733 1 90.56 148 ARG B C 1
ATOM 2615 O O . ARG B 1 148 ? 3.504 -20.609 0.311 1 90.56 148 ARG B O 1
ATOM 2622 N N . TYR B 1 149 ? 4.062 -20.656 -1.78 1 93.5 149 TYR B N 1
ATOM 2623 C CA . TYR B 1 149 ? 4.465 -19.25 -1.755 1 93.5 149 TYR B CA 1
ATOM 2624 C C . TYR B 1 149 ? 3.248 -18.344 -1.812 1 93.5 149 TYR B C 1
ATOM 2626 O O . TYR B 1 149 ? 3.305 -17.188 -1.36 1 93.5 149 TYR B O 1
ATOM 2634 N N . GLN B 1 150 ? 2.16 -18.781 -2.34 1 91.25 150 GLN B N 1
ATOM 2635 C CA . GLN B 1 150 ? 0.912 -18.031 -2.203 1 91.25 150 GLN B CA 1
ATOM 2636 C C . GLN B 1 150 ? 0.461 -17.969 -0.747 1 91.25 150 GLN B C 1
ATOM 2638 O O . GLN B 1 150 ? 0 -16.938 -0.275 1 91.25 150 GLN B O 1
ATOM 2643 N N . THR B 1 151 ? 0.681 -19.094 -0.069 1 91.5 151 THR B N 1
ATOM 2644 C CA . THR B 1 151 ? 0.368 -19.125 1.355 1 91.5 151 THR B CA 1
ATOM 2645 C C . THR B 1 151 ? 1.322 -18.234 2.145 1 91.5 151 THR B C 1
ATOM 2647 O O . THR B 1 151 ? 0.918 -17.594 3.115 1 91.5 151 THR B O 1
ATOM 2650 N N . LYS B 1 152 ? 2.58 -18.172 1.716 1 94.25 152 LYS B N 1
ATOM 2651 C CA . LYS B 1 152 ? 3.543 -17.281 2.354 1 94.25 152 LYS B CA 1
ATOM 2652 C C . LYS B 1 152 ? 3.156 -15.812 2.146 1 94.25 152 LYS B C 1
ATOM 2654 O O . LYS B 1 152 ? 3.363 -14.977 3.031 1 94.25 152 LYS B O 1
ATOM 2659 N N . THR B 1 153 ? 2.641 -15.531 0.978 1 94.25 153 THR B N 1
ATOM 2660 C CA . THR B 1 153 ? 2.166 -14.18 0.718 1 94.25 153 THR B CA 1
ATOM 2661 C C . THR B 1 153 ? 1.056 -13.797 1.693 1 94.25 153 THR B C 1
ATOM 2663 O O . THR B 1 153 ? 1.051 -12.688 2.236 1 94.25 153 THR B O 1
ATOM 2666 N N . LEU B 1 154 ? 0.174 -14.695 1.921 1 91.81 154 LEU B N 1
ATOM 2667 C CA . LEU B 1 154 ? -0.903 -14.484 2.881 1 91.81 154 LEU B CA 1
ATOM 2668 C C . LEU B 1 154 ? -0.349 -14.312 4.293 1 91.81 154 LEU B C 1
ATOM 2670 O O . LEU B 1 154 ? -0.812 -13.453 5.047 1 91.81 154 LEU B O 1
ATOM 2674 N N . ASP B 1 155 ? 0.553 -15.148 4.602 1 94 155 ASP B N 1
ATOM 2675 C CA . ASP B 1 155 ? 1.199 -15.062 5.906 1 94 155 ASP B CA 1
ATOM 2676 C C . ASP B 1 155 ? 1.829 -13.688 6.117 1 94 155 ASP B C 1
ATOM 2678 O O . ASP B 1 155 ? 1.719 -13.109 7.199 1 94 155 ASP B O 1
ATOM 2682 N N . TYR B 1 156 ? 2.484 -13.172 5.086 1 95.75 156 TYR B N 1
ATOM 2683 C CA . TYR B 1 156 ? 3.027 -11.82 5.145 1 95.75 156 TYR B CA 1
ATOM 2684 C C . TYR B 1 156 ? 1.928 -10.805 5.43 1 95.75 156 TYR B C 1
ATOM 2686 O O . TYR B 1 156 ? 2.08 -9.945 6.297 1 95.75 156 TYR B O 1
ATOM 2694 N N . GLY B 1 157 ? 0.875 -10.883 4.645 1 93.94 157 GLY B N 1
ATOM 2695 C CA . GLY B 1 157 ? -0.24 -9.969 4.82 1 93.94 157 GLY B CA 1
ATOM 2696 C C . GLY B 1 157 ? -0.804 -9.977 6.23 1 93.94 157 GLY B C 1
ATOM 2697 O O . GLY B 1 157 ? -1.11 -8.922 6.789 1 93.94 157 GLY B O 1
ATOM 2698 N N . LEU B 1 158 ? -0.97 -11.141 6.789 1 94 158 LEU B N 1
ATOM 2699 C CA . LEU B 1 158 ? -1.471 -11.273 8.156 1 94 158 LEU B CA 1
ATOM 2700 C C . LEU B 1 158 ? -0.509 -10.633 9.148 1 94 158 LEU B C 1
ATOM 2702 O O . LEU B 1 158 ? -0.936 -9.922 10.062 1 94 158 LEU B O 1
ATOM 2706 N N . GLY B 1 159 ? 0.76 -10.883 8.977 1 95.75 159 GLY B N 1
ATOM 2707 C CA . GLY B 1 159 ? 1.764 -10.273 9.836 1 95.75 159 GLY B CA 1
ATOM 2708 C C . GLY B 1 159 ? 1.785 -8.758 9.75 1 95.75 159 GLY B C 1
ATOM 2709 O O . GLY B 1 159 ? 1.895 -8.07 10.766 1 95.75 159 GLY B O 1
ATOM 2710 N N . ALA B 1 160 ? 1.744 -8.266 8.547 1 95.25 160 ALA B N 1
ATOM 2711 C CA . ALA B 1 160 ? 1.727 -6.824 8.328 1 95.25 160 ALA B CA 1
ATOM 2712 C C . ALA B 1 160 ? 0.516 -6.18 9 1 95.25 160 ALA B C 1
ATOM 2714 O O . ALA B 1 160 ? 0.628 -5.113 9.602 1 95.25 160 ALA B O 1
ATOM 2715 N N . HIS B 1 161 ? -0.665 -6.801 8.875 1 94.19 161 HIS B N 1
ATOM 2716 C CA . HIS B 1 161 ? -1.862 -6.273 9.516 1 94.19 161 HIS B CA 1
ATOM 2717 C C . HIS B 1 161 ? -1.741 -6.324 11.031 1 94.19 161 HIS B C 1
ATOM 2719 O O . HIS B 1 161 ? -2.16 -5.391 11.727 1 94.19 161 HIS B O 1
ATOM 2725 N N . ARG B 1 162 ? -1.23 -7.387 11.539 1 95.88 162 ARG B N 1
ATOM 2726 C CA . ARG B 1 162 ? -1.015 -7.488 12.977 1 95.88 162 ARG B CA 1
ATOM 2727 C C . ARG B 1 162 ? -0.082 -6.391 13.477 1 95.88 162 ARG B C 1
ATOM 2729 O O . ARG B 1 162 ? -0.34 -5.766 14.508 1 95.88 162 ARG B O 1
ATOM 2736 N N . PHE B 1 163 ? 0.962 -6.199 12.742 1 97.38 163 PHE B N 1
ATOM 2737 C CA . PHE B 1 163 ? 1.857 -5.102 13.086 1 97.38 163 PHE B CA 1
ATOM 2738 C C . PHE B 1 163 ? 1.1 -3.781 13.148 1 97.38 163 PHE B C 1
ATOM 2740 O O . PHE B 1 163 ? 1.25 -3.014 14.102 1 97.38 163 PHE B O 1
ATOM 2747 N N . ALA B 1 164 ? 0.34 -3.5 12.133 1 97.12 164 ALA B N 1
ATOM 2748 C CA . ALA B 1 164 ? -0.391 -2.238 12.055 1 97.12 164 ALA B CA 1
ATOM 2749 C C . ALA B 1 164 ? -1.318 -2.062 13.25 1 97.12 164 ALA B C 1
ATOM 2751 O O . ALA B 1 164 ? -1.316 -1.011 13.898 1 97.12 164 ALA B O 1
ATOM 2752 N N . VAL B 1 165 ? -2.066 -3.098 13.531 1 97.81 165 VAL B N 1
ATOM 2753 C CA . VAL B 1 165 ? -3.008 -3.051 14.641 1 97.81 165 VAL B CA 1
ATOM 2754 C C . VAL B 1 165 ? -2.256 -2.799 15.945 1 97.81 165 VAL B C 1
ATOM 2756 O O . VAL B 1 165 ? -2.617 -1.908 16.719 1 97.81 165 VAL B O 1
ATOM 2759 N N . ASP B 1 166 ? -1.229 -3.559 16.156 1 98.19 166 ASP B N 1
ATOM 2760 C CA . ASP B 1 166 ? -0.45 -3.422 17.391 1 98.19 166 ASP B CA 1
ATOM 2761 C C . ASP B 1 166 ? 0.129 -2.016 17.516 1 98.19 166 ASP B C 1
ATOM 2763 O O . ASP B 1 166 ? 0.147 -1.445 18.609 1 98.19 166 ASP B O 1
ATOM 2767 N N . TRP B 1 167 ? 0.64 -1.5 16.422 1 98.44 167 TRP B N 1
ATOM 2768 C CA . TRP B 1 167 ? 1.251 -0.175 16.438 1 98.44 167 TRP B CA 1
ATOM 2769 C C . TRP B 1 167 ? 0.228 0.894 16.797 1 98.44 167 TRP B C 1
ATOM 2771 O O . TRP B 1 167 ? 0.476 1.725 17.688 1 98.44 167 TRP B O 1
ATOM 2781 N N . PHE B 1 168 ? -0.906 0.89 16.172 1 98.56 168 PHE B N 1
ATOM 2782 C CA . PHE B 1 168 ? -1.935 1.892 16.422 1 98.56 168 PHE B CA 1
ATOM 2783 C C . PHE B 1 168 ? -2.51 1.737 17.828 1 98.56 168 PHE B C 1
ATOM 2785 O O . PHE B 1 168 ? -2.857 2.727 18.469 1 98.56 168 PHE B O 1
ATOM 2792 N N . GLU B 1 169 ? -2.668 0.504 18.312 1 98.44 169 GLU B N 1
ATOM 2793 C CA . GLU B 1 169 ? -3.111 0.281 19.688 1 98.44 169 GLU B CA 1
ATOM 2794 C C . GLU B 1 169 ? -2.117 0.861 20.688 1 98.44 169 GLU B C 1
ATOM 2796 O O . GLU B 1 169 ? -2.514 1.396 21.719 1 98.44 169 GLU B O 1
ATOM 2801 N N . GLY B 1 170 ? -0.873 0.661 20.375 1 98.25 170 GLY B N 1
ATOM 2802 C CA . GLY B 1 170 ? 0.143 1.281 21.203 1 98.25 170 GLY B CA 1
ATOM 2803 C C . GLY B 1 170 ? 0.023 2.793 21.266 1 98.25 170 GLY B C 1
ATOM 2804 O O . GLY B 1 170 ? 0.125 3.385 22.344 1 98.25 170 GLY B O 1
ATOM 2805 N N . LEU B 1 171 ? -0.167 3.424 20.156 1 97.88 171 LEU B N 1
ATOM 2806 C CA . LEU B 1 171 ? -0.329 4.875 20.109 1 97.88 171 LEU B CA 1
ATOM 2807 C C . LEU B 1 171 ? -1.561 5.309 20.906 1 97.88 171 LEU B C 1
ATOM 2809 O O . LEU B 1 171 ? -1.52 6.309 21.625 1 97.88 171 LEU B O 1
ATOM 2813 N N . LEU B 1 172 ? -2.666 4.594 20.703 1 98 172 LEU B N 1
ATOM 2814 C CA . LEU B 1 172 ? -3.885 4.895 21.438 1 98 172 LEU B CA 1
ATOM 2815 C C . LEU B 1 172 ? -3.641 4.805 22.938 1 98 172 LEU B C 1
ATOM 2817 O O . LEU B 1 172 ? -4.078 5.676 23.703 1 98 172 LEU B O 1
ATOM 2821 N N . ALA B 1 173 ? -2.973 3.775 23.391 1 97.38 173 ALA B N 1
ATOM 2822 C CA . ALA B 1 173 ? -2.662 3.592 24.797 1 97.38 173 ALA B CA 1
ATOM 2823 C C . ALA B 1 173 ? -1.822 4.75 25.328 1 97.38 173 ALA B C 1
ATOM 2825 O O . ALA B 1 173 ? -2.029 5.211 26.453 1 97.38 173 ALA B O 1
ATOM 2826 N N . GLU B 1 174 ? -0.864 5.164 24.5 1 95.31 174 GLU B N 1
ATOM 2827 C CA . GLU B 1 174 ? -0.042 6.312 24.859 1 95.31 174 GLU B CA 1
ATOM 2828 C C . GLU B 1 174 ? -0.898 7.562 25.062 1 95.31 174 GLU B C 1
ATOM 2830 O O . GLU B 1 174 ? -0.691 8.312 26.031 1 95.31 174 GLU B O 1
ATOM 2835 N N . LEU B 1 175 ? -1.806 7.793 24.188 1 94.25 175 LEU B N 1
ATOM 2836 C CA . LEU B 1 175 ? -2.672 8.969 24.25 1 94.25 175 LEU B CA 1
ATOM 2837 C C . LEU B 1 175 ? -3.596 8.891 25.469 1 94.25 175 LEU B C 1
ATOM 2839 O O . LEU B 1 175 ? -3.867 9.906 26.109 1 94.25 175 LEU B O 1
ATOM 2843 N N . GLU B 1 176 ? -4.047 7.73 25.766 1 94.56 176 GLU B N 1
ATOM 2844 C CA . GLU B 1 176 ? -4.938 7.531 26.906 1 94.56 176 GLU B CA 1
ATOM 2845 C C . GLU B 1 176 ? -4.191 7.703 28.234 1 94.56 176 GLU B C 1
ATOM 2847 O O . GLU B 1 176 ? -4.758 8.203 29.203 1 94.56 176 GLU B O 1
ATOM 2852 N N . ALA B 1 177 ? -2.98 7.355 28.266 1 91.75 177 ALA B N 1
ATOM 2853 C CA . ALA B 1 177 ? -2.162 7.5 29.469 1 91.75 177 ALA B CA 1
ATOM 2854 C C . ALA B 1 177 ? -1.815 8.961 29.719 1 91.75 177 ALA B C 1
ATOM 2856 O O . ALA B 1 177 ? -1.725 9.391 30.875 1 91.75 177 ALA B O 1
ATOM 2857 N N . ALA B 1 178 ? -1.553 9.75 28.688 1 84.56 178 ALA B N 1
ATOM 2858 C CA . ALA B 1 178 ? -1.214 11.164 28.812 1 84.56 178 ALA B CA 1
ATOM 2859 C C . ALA B 1 178 ? -2.398 11.969 29.344 1 84.56 178 ALA B C 1
ATOM 2861 O O . ALA B 1 178 ? -2.215 13 29.984 1 84.56 178 ALA B O 1
ATOM 2862 N N . GLU B 1 179 ? -3.525 11.602 29.047 1 78.31 179 GLU B N 1
ATOM 2863 C CA . GLU B 1 179 ? -4.711 12.281 29.562 1 78.31 179 GLU B CA 1
ATOM 2864 C C . GLU B 1 179 ? -4.887 12.031 31.062 1 78.31 179 GLU B C 1
ATOM 2866 O O . GLU B 1 179 ? -5.426 12.875 31.781 1 78.31 179 GLU B O 1
ATOM 2871 N N . LYS B 1 180 ? -4.465 10.883 31.516 1 77.25 180 LYS B N 1
ATOM 2872 C CA . LYS B 1 180 ? -4.609 10.539 32.938 1 77.25 180 LYS B CA 1
ATOM 2873 C C . LYS B 1 180 ? -3.492 11.156 33.75 1 77.25 180 LYS B C 1
ATOM 2875 O O . LYS B 1 180 ? -3.66 11.391 34.969 1 77.25 180 LYS B O 1
ATOM 2880 N N . ALA B 1 181 ? -2.457 11.484 33.281 1 65.69 181 ALA B N 1
ATOM 2881 C CA . ALA B 1 181 ? -1.372 12.078 34.062 1 65.69 181 ALA B CA 1
ATOM 2882 C C . ALA B 1 181 ? -1.528 13.594 34.156 1 65.69 181 ALA B C 1
ATOM 2884 O O . ALA B 1 181 ? -2.355 14.18 33.469 1 65.69 181 ALA B O 1
#

Organism: NCBI:txid582686

Radius of gyration: 23.1 Å; Cα contacts (8 Å, |Δi|>4): 392; chains: 2; bounding box: 45×70×63 Å

Nearest PDB structures (foldseek):
  8ioi-assembly1_A  TM=7.565E-01  e=8.804E-09  Mycobacterium tuberculosis H37Rv
  5x11-assembly3_D  TM=4.835E-01  e=1.752E-08  Bacillus spizizenii str. W23
  5x11-assembly2_E  TM=4.821E-01  e=4.920E-08  Bacillus spizizenii str. W23
  5x11-assembly4_G  TM=4.892E-01  e=6.188E-08  Bacillus spizizenii str. W23
  3l9f-assembly2_C  TM=4.935E-01  e=2.451E-07  Streptococcus mutans UA159

Secondary structure (DSSP, 8-state):
-HHHHHHHHHHS-B-HHHHHHHHHHTGGGT----HHHHHHHHHHHHHTTSEEEEEEEETTEEEEEEEE-HHHHHHHHHHHTSPPPSTTHHHHHHHHHHTGGGS-SHHHHHHHHHHHHHHHHHHHHHHHHHHHHHHT----GGGHHHHHHHHHHHHHHHHHHHHHHHHHHHHHHHHHHHHH-/-HHHHHHHHHHS-B-HHHHHHHHHHTGGGT----HHHHHHHHHHHHHTTSEEEEEEEETTEEEEEEEE-HHHHHHHHHHHTSPPPSTTHHHHHHHHHHTGGGS-SHHHHHHHHHHHHHHHHHHHHHHHHHHHHHHT----GGGHHHHHHHHHHHHHHHHHHHHHHHHHHHHHHHHHHHHH-

InterPro domains:
  IPR005149 Transcription regulator PadR, N-terminal [PF03551] (5-76)
  IPR018309 Transcription regulator PadR, C-terminal [PF10400] (94-176)
  IPR036388 Winged helix-like DNA-binding domain superfamily [G3DSA:1.10.10.10] (1-86)
  IPR036390 Winged helix DNA-binding domain superfamily [SSF46785] (2-177)

Sequence (362 aa):
MEFVVLGLLLLKSHTLYELKRSFQLGIALFYSVSNGSLQAALKKLEREGAIGYEERVENGRNKKVYSPTNLGRAAFYAWMETDLPAGKLEATALSKLFFLGLLDGNDRKQAVLRRIIQAMRAAEQELRALDASLAMQQVEEPYQQVFRYQTKTLDYGLGAHRFAVDWFEGLLAELEAAEKAMEFVVLGLLLLKSHTLYELKRSFQLGIALFYSVSNGSLQAALKKLEREGAIGYEERVENGRNKKVYSPTNLGRAAFYAWMETDLPAGKLEATALSKLFFLGLLDGNDRKQAVLRRIIQAMRAAEQELRALDASLAMQQVEEPYQQVFRYQTKTLDYGLGAHRFAVDWFEGLLAELEAAEKA

pLDDT: mean 89.94, std 9.21, range [57.66, 98.56]